Protein AF-0000000086877029 (afdb_homodimer)

Radius of gyration: 24.62 Å; Cα contacts (8 Å, |Δi|>4): 369; chains: 2; bounding box: 50×63×72 Å

Structure (mmCIF, N/CA/C/O backbone):
data_AF-0000000086877029-model_v1
#
loop_
_entity.id
_entity.type
_entity.pdbx_description
1 polymer 'TetR/AcrR family transcriptional regulator'
#
loop_
_atom_site.group_PDB
_atom_site.id
_atom_site.type_symbol
_atom_site.label_atom_id
_atom_site.label_alt_id
_atom_site.label_comp_id
_atom_site.label_asym_id
_atom_site.label_entity_id
_atom_site.label_seq_id
_atom_site.pdbx_PDB_ins_code
_atom_site.Cartn_x
_atom_site.Cartn_y
_atom_site.Cartn_z
_atom_site.occupancy
_atom_site.B_iso_or_equiv
_atom_site.auth_seq_id
_atom_site.auth_comp_id
_atom_site.auth_asym_id
_atom_site.auth_atom_id
_atom_site.pdbx_PDB_model_num
ATOM 1 N N . MET A 1 1 ? 5.254 26.812 37.031 1 46.38 1 MET A N 1
ATOM 2 C CA . MET A 1 1 ? 5.543 27.906 36.125 1 46.38 1 MET A CA 1
ATOM 3 C C . MET A 1 1 ? 6.742 27.578 35.25 1 46.38 1 MET A C 1
ATOM 5 O O . MET A 1 1 ? 6.766 27.938 34.062 1 46.38 1 MET A O 1
ATOM 9 N N . GLY A 1 2 ? 7.656 26.922 35.781 1 47.62 2 GLY A N 1
ATOM 10 C CA . GLY A 1 2 ? 8.898 26.594 35.094 1 47.62 2 GLY A CA 1
ATOM 11 C C . GLY A 1 2 ? 8.727 25.531 34.031 1 47.62 2 GLY A C 1
ATOM 12 O O . GLY A 1 2 ? 9.352 25.594 32.969 1 47.62 2 GLY A O 1
ATOM 13 N N . LEU A 1 3 ? 7.898 24.547 34.5 1 49.94 3 LEU A N 1
ATOM 14 C CA . LEU A 1 3 ? 7.707 23.438 33.562 1 49.94 3 LEU A CA 1
ATOM 15 C C . LEU A 1 3 ? 6.926 23.891 32.344 1 49.94 3 LEU A C 1
ATOM 17 O O . LEU A 1 3 ? 7.215 23.469 31.219 1 49.94 3 LEU A O 1
ATOM 21 N N . LYS A 1 4 ? 5.953 24.641 32.719 1 49.75 4 LYS A N 1
ATOM 22 C CA . LYS A 1 4 ? 5.09 25.141 31.656 1 49.75 4 LYS A CA 1
ATOM 23 C C . LYS A 1 4 ? 5.859 26.047 30.703 1 49.75 4 LYS A C 1
ATOM 25 O O . LYS A 1 4 ? 5.656 26 29.484 1 49.75 4 LYS A O 1
ATOM 30 N N . VAL A 1 5 ? 6.773 26.859 31.234 1 45.34 5 VAL A N 1
ATOM 31 C CA . VAL A 1 5 ? 7.574 27.781 30.422 1 45.34 5 VAL A CA 1
ATOM 32 C C . VAL A 1 5 ? 8.57 27 29.578 1 45.34 5 VAL A C 1
ATOM 34 O O . VAL A 1 5 ? 8.844 27.359 28.422 1 45.34 5 VAL A O 1
ATOM 37 N N . ARG A 1 6 ? 9.062 25.906 30.062 1 52.53 6 ARG A N 1
ATOM 38 C CA . ARG A 1 6 ? 10 25.062 29.344 1 52.53 6 ARG A CA 1
ATOM 39 C C . ARG A 1 6 ? 9.32 24.391 28.141 1 52.53 6 ARG A C 1
ATOM 41 O O . ARG A 1 6 ? 9.914 24.281 27.062 1 52.53 6 ARG A O 1
ATOM 48 N N . ASN A 1 7 ? 8.039 24.172 28.391 1 56.97 7 ASN A N 1
ATOM 49 C CA . ASN A 1 7 ? 7.258 23.531 27.344 1 56.97 7 ASN A CA 1
ATOM 50 C C . ASN A 1 7 ? 6.93 24.484 26.203 1 56.97 7 ASN A C 1
ATOM 52 O O . ASN A 1 7 ? 6.992 24.109 25.031 1 56.97 7 ASN A O 1
ATOM 56 N N . ILE A 1 8 ? 6.672 25.703 26.516 1 53.47 8 ILE A N 1
ATOM 57 C CA . ILE A 1 8 ? 6.363 26.719 25.516 1 53.47 8 ILE A CA 1
ATOM 58 C C . ILE A 1 8 ? 7.617 27.047 24.703 1 53.47 8 ILE A C 1
ATOM 60 O O . ILE A 1 8 ? 7.555 27.172 23.484 1 53.47 8 ILE A O 1
ATOM 64 N N . ARG A 1 9 ? 8.719 27.25 25.328 1 57.66 9 ARG A N 1
ATOM 65 C CA . ARG A 1 9 ? 9.977 27.578 24.656 1 57.66 9 ARG A CA 1
ATOM 66 C C . ARG A 1 9 ? 10.406 26.453 23.734 1 57.66 9 ARG A C 1
ATOM 68 O O . ARG A 1 9 ? 10.898 26.703 22.625 1 57.66 9 ARG A O 1
ATOM 75 N N . THR A 1 10 ? 10.164 25.25 24.188 1 69.88 10 THR A N 1
ATOM 76 C CA . THR A 1 10 ? 10.531 24.078 23.406 1 69.88 10 THR A CA 1
ATOM 77 C C . THR A 1 10 ? 9.648 23.984 22.156 1 69.88 10 THR A C 1
ATOM 79 O O . THR A 1 10 ? 10.141 23.688 21.062 1 69.88 10 THR A O 1
ATOM 82 N N . THR A 1 11 ? 8.469 24.422 22.359 1 74.44 11 THR A N 1
ATOM 83 C CA . THR A 1 11 ? 7.547 24.359 21.234 1 74.44 11 THR A CA 1
ATOM 84 C C . THR A 1 11 ? 7.875 25.438 20.203 1 74.44 11 THR A C 1
ATOM 86 O O . THR A 1 11 ? 7.863 25.172 19 1 74.44 11 THR A O 1
ATOM 89 N N . ARG A 1 12 ? 8.297 26.578 20.672 1 85.31 12 ARG A N 1
ATOM 90 C CA . ARG A 1 12 ? 8.625 27.688 19.781 1 85.31 12 ARG A CA 1
ATOM 91 C C . ARG A 1 12 ? 9.906 27.375 19 1 85.31 12 ARG A C 1
ATOM 93 O O . ARG A 1 12 ? 9.984 27.672 17.797 1 85.31 12 ARG A O 1
ATOM 100 N N . THR A 1 13 ? 10.836 26.797 19.656 1 90.19 13 THR A N 1
ATOM 101 C CA . THR A 1 13 ? 12.094 26.453 19 1 90.19 13 THR A CA 1
ATOM 102 C C . THR A 1 13 ? 11.867 25.391 17.922 1 90.19 13 THR A C 1
ATOM 104 O O . THR A 1 13 ? 12.367 25.516 16.812 1 90.19 13 THR A O 1
ATOM 107 N N . ARG A 1 14 ? 11.07 24.438 18.328 1 90.88 14 ARG A N 1
ATOM 108 C CA . ARG A 1 14 ? 10.773 23.375 17.375 1 90.88 14 ARG A CA 1
ATOM 109 C C . ARG A 1 14 ? 10.102 23.922 16.125 1 90.88 14 ARG A C 1
ATOM 111 O O . ARG A 1 14 ? 10.469 23.578 15.008 1 90.88 14 ARG A O 1
ATOM 118 N N . GLU A 1 15 ? 9.227 24.781 16.375 1 91.31 15 GLU A N 1
ATOM 119 C CA . GLU A 1 15 ? 8.5 25.391 15.258 1 91.31 15 GLU A CA 1
ATOM 120 C C . GLU A 1 15 ? 9.43 26.219 14.375 1 91.31 15 GLU A C 1
ATOM 122 O O . GLU A 1 15 ? 9.289 26.219 13.148 1 91.31 15 GLU A O 1
ATOM 127 N N . SER A 1 16 ? 10.297 26.891 15.023 1 93.38 16 SER A N 1
ATOM 128 C CA . SER A 1 16 ? 11.258 27.703 14.273 1 93.38 16 SER A CA 1
ATOM 129 C C . SER A 1 16 ? 12.148 26.812 13.406 1 93.38 16 SER A C 1
ATOM 131 O O . SER A 1 16 ? 12.453 27.172 12.266 1 93.38 16 SER A O 1
ATOM 133 N N . ILE A 1 17 ? 12.492 25.75 13.969 1 95.12 17 ILE A N 1
ATOM 134 C CA . ILE A 1 17 ? 13.336 24.828 13.227 1 95.12 17 ILE A CA 1
ATOM 135 C C . ILE A 1 17 ? 12.547 24.234 12.055 1 95.12 17 ILE A C 1
ATOM 137 O O . ILE A 1 17 ? 13.07 24.109 10.945 1 95.12 17 ILE A O 1
ATOM 141 N N . PHE A 1 18 ? 11.281 23.922 12.281 1 93.25 18 PHE A N 1
ATOM 142 C CA . PHE A 1 18 ? 10.398 23.438 11.227 1 93.25 18 PHE A CA 1
ATOM 143 C C . PHE A 1 18 ? 10.32 24.422 10.07 1 93.25 18 PHE A C 1
ATOM 145 O O . PHE A 1 18 ? 10.57 24.062 8.922 1 93.25 18 PHE A O 1
ATOM 152 N N . GLU A 1 19 ? 10.109 25.625 10.438 1 92.75 19 GLU A N 1
ATOM 153 C CA . GLU A 1 19 ? 9.961 26.672 9.43 1 92.75 19 GLU A CA 1
ATOM 154 C C . GLU A 1 19 ? 11.258 26.875 8.656 1 92.75 19 GLU A C 1
ATOM 156 O O . GLU A 1 19 ? 11.234 27.109 7.445 1 92.75 19 GLU A O 1
ATOM 161 N N . SER A 1 20 ? 12.281 26.781 9.344 1 95.88 20 SER A N 1
ATOM 162 C CA . SER A 1 20 ? 13.586 26.953 8.711 1 95.88 20 SER A CA 1
ATOM 163 C C . SER A 1 20 ? 13.836 25.859 7.668 1 95.88 20 SER A C 1
ATOM 165 O O . SER A 1 20 ? 14.344 26.141 6.578 1 95.88 20 SER A O 1
ATOM 167 N N . LEU A 1 21 ? 13.508 24.672 7.992 1 95.31 21 LEU A N 1
ATOM 168 C CA . LEU A 1 21 ? 13.703 23.578 7.031 1 95.31 21 LEU A CA 1
ATOM 169 C C . LEU A 1 21 ? 12.836 23.797 5.793 1 95.31 21 LEU A C 1
ATOM 171 O O . LEU A 1 21 ? 13.305 23.625 4.668 1 95.31 21 LEU A O 1
ATOM 175 N N . PHE A 1 22 ? 11.609 24.156 6.012 1 90.31 22 PHE A N 1
ATOM 176 C CA . PHE A 1 22 ? 10.711 24.391 4.887 1 90.31 22 PHE A CA 1
ATOM 177 C C . PHE A 1 22 ? 11.258 25.484 3.969 1 90.31 22 PHE A C 1
ATOM 179 O O . PHE A 1 22 ? 11.25 25.328 2.746 1 90.31 22 PHE A O 1
ATOM 186 N N . GLU A 1 23 ? 11.727 26.484 4.555 1 92.81 23 GLU A N 1
ATOM 187 C CA . GLU A 1 23 ? 12.289 27.578 3.785 1 92.81 23 GLU A CA 1
ATOM 188 C C . GLU A 1 23 ? 13.516 27.141 2.994 1 92.81 23 GLU A C 1
ATOM 190 O O . GLU A 1 23 ? 13.664 27.484 1.819 1 92.81 23 GLU A O 1
ATOM 195 N N . LEU A 1 24 ? 14.32 26.438 3.627 1 94.62 24 LEU A N 1
ATOM 196 C CA . LEU A 1 24 ? 15.547 25.969 2.979 1 94.62 24 LEU A CA 1
ATOM 197 C C . LEU A 1 24 ? 15.219 25.016 1.834 1 94.62 24 LEU A C 1
ATOM 199 O O . LEU A 1 24 ? 15.883 25.031 0.796 1 94.62 24 LEU A O 1
ATOM 203 N N . MET A 1 25 ? 14.195 24.203 2.039 1 91.81 25 MET A N 1
ATOM 204 C CA . MET A 1 25 ? 13.828 23.219 1.022 1 91.81 25 MET A CA 1
ATOM 205 C C . MET A 1 25 ? 13.234 23.906 -0.204 1 91.81 25 MET A C 1
ATOM 207 O O . MET A 1 25 ? 13.164 23.312 -1.28 1 91.81 25 MET A O 1
ATOM 211 N N . GLU A 1 26 ? 12.773 25.094 -0.029 1 88.69 26 GLU A N 1
ATOM 212 C CA . GLU A 1 26 ? 12.328 25.906 -1.165 1 88.69 26 GLU A CA 1
ATOM 213 C C . GLU A 1 26 ? 13.516 26.422 -1.969 1 88.69 26 GLU A C 1
ATOM 215 O O . GLU A 1 26 ? 13.375 26.75 -3.15 1 88.69 26 GLU A O 1
ATOM 220 N N . GLU A 1 27 ? 14.625 26.453 -1.354 1 91.12 27 GLU A N 1
ATOM 221 C CA . GLU A 1 27 ? 15.797 27.078 -1.954 1 91.12 27 GLU A CA 1
ATOM 222 C C . GLU A 1 27 ? 16.766 26.047 -2.506 1 91.12 27 GLU A C 1
ATOM 224 O O . GLU A 1 27 ? 17.516 26.328 -3.441 1 91.12 27 GLU A O 1
ATOM 229 N N . LYS A 1 28 ? 16.828 24.953 -1.861 1 91.31 28 LYS A N 1
ATOM 230 C CA . LYS A 1 28 ? 17.781 23.938 -2.291 1 91.31 28 LYS A CA 1
ATOM 231 C C . LYS A 1 28 ? 17.266 22.531 -1.966 1 91.31 28 LYS A C 1
ATOM 233 O O . LYS A 1 28 ? 16.312 22.375 -1.216 1 91.31 28 LYS A O 1
ATOM 238 N N . ASP A 1 29 ? 17.984 21.547 -2.576 1 93 29 ASP A N 1
ATOM 239 C CA . ASP A 1 29 ? 17.641 20.141 -2.352 1 93 29 ASP A CA 1
ATOM 240 C C . ASP A 1 29 ? 17.922 19.734 -0.909 1 93 29 ASP A C 1
ATOM 242 O O . ASP A 1 29 ? 18.922 20.156 -0.322 1 93 29 ASP A O 1
ATOM 246 N N . PHE A 1 30 ? 17.078 18.906 -0.442 1 93.69 30 PHE A N 1
ATOM 247 C CA . PHE A 1 30 ? 17.156 18.453 0.944 1 93.69 30 PHE A CA 1
ATOM 248 C C . PHE A 1 30 ? 18.547 17.922 1.261 1 93.69 30 PHE A C 1
ATOM 250 O O . PHE A 1 30 ? 19.094 18.203 2.324 1 93.69 30 PHE A O 1
ATOM 257 N N . ASP A 1 31 ? 19.078 17.125 0.335 1 93.38 31 ASP A N 1
ATOM 258 C CA . ASP A 1 31 ? 20.375 16.484 0.568 1 93.38 31 ASP A CA 1
ATOM 259 C C . ASP A 1 31 ? 21.484 17.516 0.72 1 93.38 31 ASP A C 1
ATOM 261 O O . ASP A 1 31 ? 22.531 17.234 1.313 1 93.38 31 ASP A O 1
ATOM 265 N N . LYS A 1 32 ? 21.297 18.672 0.324 1 95.5 32 LYS A N 1
ATOM 266 C CA . LYS A 1 32 ? 22.312 19.719 0.357 1 95.5 32 LYS A CA 1
ATOM 267 C C . LYS A 1 32 ? 22.156 20.594 1.597 1 95.5 32 LYS A C 1
ATOM 269 O O . LYS A 1 32 ? 23 21.453 1.872 1 95.5 32 LYS A O 1
ATOM 274 N N . ILE A 1 33 ? 21.109 20.438 2.26 1 96.5 33 ILE A N 1
ATOM 275 C CA . ILE A 1 33 ? 20.875 21.219 3.471 1 96.5 33 ILE A CA 1
ATOM 276 C C . ILE A 1 33 ? 21.719 20.672 4.617 1 96.5 33 ILE A C 1
ATOM 278 O O . ILE A 1 33 ? 21.703 19.453 4.871 1 96.5 33 ILE A O 1
ATOM 282 N N . THR A 1 34 ? 22.422 21.5 5.293 1 96.81 34 THR A N 1
ATOM 283 C CA . THR A 1 34 ? 23.234 21.094 6.426 1 96.81 34 THR A CA 1
ATOM 284 C C . THR A 1 34 ? 22.641 21.578 7.738 1 96.81 34 THR A C 1
ATOM 286 O O . THR A 1 34 ? 21.734 22.422 7.734 1 96.81 34 THR A O 1
ATOM 289 N N . ILE A 1 35 ? 23.203 21.031 8.789 1 97.38 35 ILE A N 1
ATOM 290 C CA . ILE A 1 35 ? 22.766 21.484 10.109 1 97.38 35 ILE A CA 1
ATOM 291 C C . ILE A 1 35 ? 23.125 22.953 10.297 1 97.38 35 ILE A C 1
ATOM 293 O O . ILE A 1 35 ? 22.391 23.703 10.93 1 97.38 35 ILE A O 1
ATOM 297 N N . GLN A 1 36 ? 24.219 23.297 9.734 1 97.19 36 GLN A N 1
ATOM 298 C CA . GLN A 1 36 ? 24.641 24.688 9.812 1 97.19 36 GLN A CA 1
ATOM 299 C C . GLN A 1 36 ? 23.625 25.594 9.125 1 97.19 36 GLN A C 1
ATOM 301 O O . GLN A 1 36 ? 23.266 26.641 9.672 1 97.19 36 GLN A O 1
ATOM 306 N N . ASN A 1 37 ? 23.172 25.234 7.992 1 97.81 37 ASN A N 1
ATOM 307 C CA . ASN A 1 37 ? 22.125 25.984 7.312 1 97.81 37 ASN A CA 1
ATOM 308 C C . ASN A 1 37 ? 20.891 26.172 8.203 1 97.81 37 ASN A C 1
ATOM 310 O O . ASN A 1 37 ? 20.359 27.281 8.312 1 97.81 37 ASN A O 1
ATOM 314 N N . LEU A 1 38 ? 20.5 25.109 8.812 1 97.56 38 LEU A N 1
ATOM 315 C CA . LEU A 1 38 ? 19.281 25.078 9.633 1 97.56 38 LEU A CA 1
ATOM 316 C C . LEU A 1 38 ? 19.438 25.984 10.852 1 97.56 38 LEU A C 1
ATOM 318 O O . LEU A 1 38 ? 18.547 26.797 11.148 1 97.56 38 LEU A O 1
ATOM 322 N N . THR A 1 39 ? 20.547 25.812 11.531 1 97.06 39 THR A N 1
ATOM 323 C CA . THR A 1 39 ? 20.766 26.578 12.758 1 97.06 39 THR A CA 1
ATOM 324 C C . THR A 1 39 ? 20.922 28.062 12.453 1 97.06 39 THR A C 1
ATOM 326 O O . THR A 1 39 ? 20.453 28.906 13.219 1 97.06 39 THR A O 1
ATOM 329 N N . GLU A 1 40 ? 21.578 28.406 11.367 1 97.5 40 GLU A N 1
ATOM 330 C CA . GLU A 1 40 ? 21.719 29.797 10.961 1 97.5 40 GLU A CA 1
ATOM 331 C C . GLU A 1 40 ? 20.359 30.406 10.625 1 97.5 40 GLU A C 1
ATOM 333 O O . GLU A 1 40 ? 20.047 31.516 11.062 1 97.5 40 GLU A O 1
ATOM 338 N N . ARG A 1 41 ? 19.562 29.672 9.953 1 97.06 41 ARG A N 1
ATOM 339 C CA . ARG A 1 41 ? 18.25 30.172 9.555 1 97.06 41 ARG A CA 1
ATOM 340 C C . ARG A 1 41 ? 17.344 30.328 10.758 1 97.06 41 ARG A C 1
ATOM 342 O O . ARG A 1 41 ? 16.594 31.297 10.852 1 97.06 41 ARG A O 1
ATOM 349 N N . ALA A 1 42 ? 17.438 29.406 11.641 1 96.69 42 ALA A N 1
ATOM 350 C CA . ALA A 1 42 ? 16.578 29.391 12.82 1 96.69 42 ALA A CA 1
ATOM 351 C C . ALA A 1 42 ? 17.156 30.297 13.914 1 96.69 42 ALA A C 1
ATOM 353 O O . ALA A 1 42 ? 16.5 30.531 14.93 1 96.69 42 ALA A O 1
ATOM 354 N N . GLN A 1 43 ? 18.359 30.688 13.695 1 96.25 43 GLN A N 1
ATOM 355 C CA . GLN A 1 43 ? 19.031 31.562 14.656 1 96.25 43 GLN A CA 1
ATOM 356 C C . GLN A 1 43 ? 19.172 30.859 16.016 1 96.25 43 GLN A C 1
ATOM 358 O O . GLN A 1 43 ? 18.812 31.422 17.047 1 96.25 43 GLN A O 1
ATOM 363 N N . ILE A 1 44 ? 19.641 29.703 15.906 1 96.56 44 ILE A N 1
ATOM 364 C CA . ILE A 1 44 ? 19.953 28.922 17.094 1 96.56 44 ILE A CA 1
ATOM 365 C C . ILE A 1 44 ? 21.328 28.281 16.938 1 96.56 44 ILE A C 1
ATOM 367 O O . ILE A 1 44 ? 21.906 28.297 15.852 1 96.56 44 ILE A O 1
ATOM 371 N N . ASN A 1 45 ? 21.891 27.844 18.031 1 95 45 ASN A N 1
ATOM 372 C CA . ASN A 1 45 ? 23.156 27.125 17.922 1 95 45 ASN A CA 1
ATOM 373 C C . ASN A 1 45 ? 22.953 25.641 17.719 1 95 45 ASN A C 1
ATOM 375 O O . ASN A 1 45 ? 21.828 25.141 17.797 1 95 45 ASN A O 1
ATOM 379 N N . ARG A 1 46 ? 24.031 24.938 17.406 1 96.06 46 ARG A N 1
ATOM 380 C CA . ARG A 1 46 ? 23.969 23.516 17.094 1 96.06 46 ARG A CA 1
ATOM 381 C C . ARG A 1 46 ? 23.516 22.719 18.297 1 96.06 46 ARG A C 1
ATOM 383 O O . ARG A 1 46 ? 22.781 21.719 18.141 1 96.06 46 ARG A O 1
ATOM 390 N N . ALA A 1 47 ? 23.891 23.125 19.438 1 96.06 47 ALA A N 1
ATOM 391 C CA . ALA A 1 47 ? 23.516 22.422 20.656 1 96.06 47 ALA A CA 1
ATOM 392 C C . ALA A 1 47 ? 22 22.422 20.844 1 96.06 47 ALA A C 1
ATOM 394 O O . ALA A 1 47 ? 21.422 21.422 21.25 1 96.06 47 ALA A O 1
ATOM 395 N N . THR A 1 48 ? 21.453 23.531 20.562 1 95.69 48 THR A N 1
ATOM 396 C CA . THR A 1 48 ? 20 23.656 20.656 1 95.69 48 THR A CA 1
ATOM 397 C C . THR A 1 48 ? 19.312 22.75 19.656 1 95.69 48 THR A C 1
ATOM 399 O O . THR A 1 48 ? 18.312 22.109 19.969 1 95.69 48 THR A O 1
ATOM 402 N N . PHE A 1 49 ? 19.828 22.688 18.406 1 97.19 49 PHE A N 1
ATOM 403 C CA . PHE A 1 49 ? 19.266 21.781 17.406 1 97.19 49 PHE A CA 1
ATOM 404 C C . PHE A 1 49 ? 19.266 20.344 17.906 1 97.19 49 PHE A C 1
ATOM 406 O O . PHE A 1 49 ? 18.25 19.656 17.859 1 97.19 49 PHE A O 1
ATOM 413 N N . TYR A 1 50 ? 20.359 19.938 18.5 1 96.31 50 TYR A N 1
ATOM 414 C CA . TYR A 1 50 ? 20.562 18.547 18.875 1 96.31 50 TYR A CA 1
ATOM 415 C C . TYR A 1 50 ? 19.812 18.219 20.156 1 96.31 50 TYR A C 1
ATOM 417 O O . TYR A 1 50 ? 19.641 17.047 20.484 1 96.31 50 TYR A O 1
ATOM 425 N N . ALA A 1 51 ? 19.391 19.234 20.859 1 96 51 ALA A N 1
ATOM 426 C CA . ALA A 1 51 ? 18.5 19.016 22 1 96 51 ALA A CA 1
ATOM 427 C C . ALA A 1 51 ? 17.109 18.562 21.547 1 96 51 ALA A C 1
ATOM 429 O O . ALA A 1 51 ? 16.375 17.938 22.297 1 96 51 ALA A O 1
ATOM 430 N N . HIS A 1 52 ? 16.828 18.828 20.281 1 95.5 52 HIS A N 1
ATOM 431 C CA . HIS A 1 52 ? 15.477 18.578 19.766 1 95.5 52 HIS A CA 1
ATOM 432 C C . HIS A 1 52 ? 15.484 17.453 18.75 1 95.5 52 HIS A C 1
ATOM 434 O O . HIS A 1 52 ? 14.539 16.656 18.672 1 95.5 52 HIS A O 1
ATOM 440 N N . PHE A 1 53 ? 16.531 17.438 17.906 1 96.81 53 PHE A N 1
ATOM 441 C CA . PHE A 1 53 ? 16.562 16.469 16.812 1 96.81 53 PHE A CA 1
ATOM 442 C C . PHE A 1 53 ? 17.953 15.836 16.703 1 96.81 53 PHE A C 1
ATOM 444 O O . PHE A 1 53 ? 18.969 16.516 16.906 1 96.81 53 PHE A O 1
ATOM 451 N N . GLN A 1 54 ? 17.922 14.578 16.219 1 97 54 GLN A N 1
ATOM 452 C CA . GLN A 1 54 ? 19.188 13.867 16.047 1 97 54 GLN A CA 1
ATOM 453 C C . GLN A 1 54 ? 19.844 14.242 14.719 1 97 54 GLN A C 1
ATOM 455 O O . GLN A 1 54 ? 21.062 14.258 14.617 1 97 54 GLN A O 1
ATOM 460 N N . ASP A 1 55 ? 19.078 14.477 13.727 1 96.5 55 ASP A N 1
ATOM 461 C CA . ASP A 1 55 ? 19.547 14.828 12.391 1 96.5 55 ASP A CA 1
ATOM 462 C C . ASP A 1 55 ? 18.422 15.422 11.547 1 96.5 55 ASP A C 1
ATOM 464 O O . ASP A 1 55 ? 17.297 15.594 12.023 1 96.5 55 ASP A O 1
ATOM 468 N N . LYS A 1 56 ? 18.797 15.82 10.406 1 95.75 56 LYS A N 1
ATOM 469 C CA . LYS A 1 56 ? 17.812 16.484 9.555 1 95.75 56 LYS A CA 1
ATOM 470 C C . LYS A 1 56 ? 16.75 15.5 9.07 1 95.75 56 LYS A C 1
ATOM 472 O O . LYS A 1 56 ? 15.641 15.898 8.711 1 95.75 56 LYS A O 1
ATOM 477 N N . TYR A 1 57 ? 17.016 14.234 9.055 1 95.5 57 TYR A N 1
ATOM 478 C CA . TYR A 1 57 ? 16.047 13.234 8.633 1 95.5 57 TYR A CA 1
ATOM 479 C C . TYR A 1 57 ? 14.945 13.062 9.672 1 95.5 57 TYR A C 1
ATOM 481 O O . TYR A 1 57 ? 13.766 12.938 9.328 1 95.5 57 TYR A O 1
ATOM 489 N N . GLU A 1 58 ? 15.391 13 10.859 1 96.56 58 GLU A N 1
ATOM 490 C CA . GLU A 1 58 ? 14.398 12.977 11.93 1 96.56 58 GLU A CA 1
ATOM 491 C C . GLU A 1 58 ? 13.523 14.227 11.891 1 96.56 58 GLU A C 1
ATOM 493 O O . GLU A 1 58 ? 12.312 14.148 12.109 1 96.56 58 GLU A O 1
ATOM 498 N N . LEU A 1 59 ? 14.188 15.352 11.688 1 96.62 59 LEU A N 1
ATOM 499 C CA . LEU A 1 59 ? 13.469 16.609 11.578 1 96.62 59 LEU A CA 1
ATOM 500 C C . LEU A 1 59 ? 12.406 16.531 10.484 1 96.62 59 LEU A C 1
ATOM 502 O O . LEU A 1 59 ? 11.242 16.859 10.727 1 96.62 59 LEU A O 1
ATOM 506 N N . LEU A 1 60 ? 12.781 16.094 9.305 1 94.94 60 LEU A N 1
ATOM 507 C CA . LEU A 1 60 ? 11.859 15.977 8.188 1 94.94 60 LEU A CA 1
ATOM 508 C C . LEU A 1 60 ? 10.711 15.031 8.531 1 94.94 60 LEU A C 1
ATOM 510 O O . LEU A 1 60 ? 9.547 15.336 8.258 1 94.94 60 LEU A O 1
ATOM 514 N N . ASP A 1 61 ? 11.078 13.969 9.094 1 95.62 61 ASP A N 1
ATOM 515 C CA . ASP A 1 61 ? 10.094 12.969 9.5 1 95.62 61 ASP A CA 1
ATOM 516 C C . ASP A 1 61 ? 9.031 13.586 10.414 1 95.62 61 ASP A C 1
ATOM 518 O O . ASP A 1 61 ? 7.832 13.367 10.211 1 95.62 61 ASP A O 1
ATOM 522 N N . GLU A 1 62 ? 9.43 14.305 11.336 1 95.12 62 GLU A N 1
ATOM 523 C CA . GLU A 1 62 ? 8.523 14.898 12.312 1 95.12 62 GLU A CA 1
ATOM 524 C C . GLU A 1 62 ? 7.637 15.961 11.68 1 95.12 62 GLU A C 1
ATOM 526 O O . GLU A 1 62 ? 6.457 16.078 12.023 1 95.12 62 GLU A O 1
ATOM 531 N N . ILE A 1 63 ? 8.188 16.719 10.828 1 94 63 ILE A N 1
ATOM 532 C CA . ILE A 1 63 ? 7.434 17.766 10.148 1 94 63 ILE A CA 1
ATOM 533 C C . ILE A 1 63 ? 6.309 17.141 9.328 1 94 63 ILE A C 1
ATOM 535 O O . ILE A 1 63 ? 5.172 17.625 9.359 1 94 63 ILE A O 1
ATOM 539 N N . ILE A 1 64 ? 6.68 16.156 8.617 1 94.19 64 ILE A N 1
ATOM 540 C CA . ILE A 1 64 ? 5.73 15.5 7.723 1 94.19 64 ILE A CA 1
ATOM 541 C C . ILE A 1 64 ? 4.617 14.852 8.539 1 94.19 64 ILE A C 1
ATOM 543 O O . ILE A 1 64 ? 3.438 14.992 8.219 1 94.19 64 ILE A O 1
ATOM 547 N N . LYS A 1 65 ? 5.016 14.203 9.586 1 95.81 65 LYS A N 1
ATOM 548 C CA . LYS A 1 65 ? 4.047 13.57 10.477 1 95.81 65 LYS A CA 1
ATOM 549 C C . LYS A 1 65 ? 3.105 14.609 11.086 1 95.81 65 LYS A C 1
ATOM 551 O O . LYS A 1 65 ? 1.885 14.438 11.062 1 95.81 65 LYS A O 1
ATOM 556 N N . LYS A 1 66 ? 3.645 15.633 11.617 1 94.25 66 LYS A N 1
ATOM 557 C CA . LYS A 1 66 ? 2.867 16.672 12.289 1 94.25 66 LYS A CA 1
ATOM 558 C C . LYS A 1 66 ? 1.892 17.344 11.328 1 94.25 66 LYS A C 1
ATOM 560 O O . LYS A 1 66 ? 0.763 17.672 11.703 1 94.25 66 LYS A O 1
ATOM 565 N N . SER A 1 67 ? 2.334 17.547 10.133 1 94.88 67 SER A N 1
ATOM 566 C CA . SER A 1 67 ? 1.495 18.188 9.117 1 94.88 67 SER A CA 1
ATOM 567 C C . SER A 1 67 ? 0.235 17.375 8.852 1 94.88 67 SER A C 1
ATOM 569 O O . SER A 1 67 ? -0.862 17.922 8.758 1 94.88 67 SER A O 1
ATOM 571 N N . ALA A 1 68 ? 0.349 16.094 8.758 1 97.81 68 ALA A N 1
ATOM 572 C CA . ALA A 1 68 ? -0.796 15.219 8.516 1 97.81 68 ALA A CA 1
ATOM 573 C C . ALA A 1 68 ? -1.8 15.305 9.664 1 97.81 68 ALA A C 1
ATOM 575 O O . ALA A 1 68 ? -2.998 15.484 9.438 1 97.81 68 ALA A O 1
ATOM 576 N N . GLU A 1 69 ? -1.282 15.188 10.844 1 97.12 69 GLU A N 1
ATOM 577 C CA . GLU A 1 69 ? -2.133 15.203 12.031 1 97.12 69 GLU A CA 1
ATOM 578 C C . GLU A 1 69 ? -2.863 16.531 12.164 1 97.12 69 GLU A C 1
ATOM 580 O O . GLU A 1 69 ? -4.051 16.562 12.492 1 97.12 69 GLU A O 1
ATOM 585 N N . GLU A 1 70 ? -2.182 17.578 11.938 1 96.38 70 GLU A N 1
ATOM 586 C CA . GLU A 1 70 ? -2.762 18.922 12.055 1 96.38 70 GLU A CA 1
ATOM 587 C C . GLU A 1 70 ? -3.871 19.125 11.023 1 96.38 70 GLU A C 1
ATOM 589 O O . GLU A 1 70 ? -4.93 19.672 11.352 1 96.38 70 GLU A O 1
ATOM 594 N N . LEU A 1 71 ? -3.639 18.734 9.805 1 97.94 71 LEU A N 1
ATOM 595 C CA . LEU A 1 71 ? -4.629 18.938 8.758 1 97.94 71 LEU A CA 1
ATOM 596 C C . LEU A 1 71 ? -5.863 18.078 8.992 1 97.94 71 LEU A C 1
ATOM 598 O O . LEU A 1 71 ? -6.988 18.516 8.727 1 97.94 71 LEU A O 1
ATOM 602 N N . ILE A 1 72 ? -5.664 16.859 9.492 1 98.38 72 ILE A N 1
ATOM 603 C CA . ILE A 1 72 ? -6.809 16.031 9.836 1 98.38 72 ILE A CA 1
ATOM 604 C C . ILE A 1 72 ? -7.629 16.688 10.938 1 98.38 72 ILE A C 1
ATOM 606 O O . ILE A 1 72 ? -8.852 16.781 10.836 1 98.38 72 ILE A O 1
ATOM 610 N N . GLN A 1 73 ? -6.926 17.188 11.922 1 97.5 73 GLN A N 1
ATOM 611 C CA . GLN A 1 73 ? -7.609 17.891 13.008 1 97.5 73 GLN A CA 1
ATOM 612 C C . GLN A 1 73 ? -8.359 19.109 12.5 1 97.5 73 GLN A C 1
ATOM 614 O O . GLN A 1 73 ? -9.5 19.359 12.898 1 97.5 73 GLN A O 1
ATOM 619 N N . GLN A 1 74 ? -7.766 19.859 11.664 1 97.88 74 GLN A N 1
ATOM 620 C CA . GLN A 1 74 ? -8.367 21.078 11.133 1 97.88 74 GLN A CA 1
ATOM 621 C C . GLN A 1 74 ? -9.625 20.766 10.336 1 97.88 74 GLN A C 1
ATOM 623 O O . GLN A 1 74 ? -10.656 21.422 10.508 1 97.88 74 GLN A O 1
ATOM 628 N N . HIS A 1 75 ? -9.617 19.797 9.477 1 98.25 75 HIS A N 1
ATOM 629 C CA . HIS A 1 75 ? -10.734 19.469 8.594 1 98.25 75 HIS A CA 1
ATOM 630 C C . HIS A 1 75 ? -11.875 18.812 9.367 1 98.25 75 HIS A C 1
ATOM 632 O O . HIS A 1 75 ? -13.047 19.031 9.055 1 98.25 75 HIS A O 1
ATOM 638 N N . THR A 1 76 ? -11.539 18.047 10.383 1 97.38 76 THR A N 1
ATOM 639 C CA . THR A 1 76 ? -12.562 17.281 11.086 1 97.38 76 THR A CA 1
ATOM 640 C C . THR A 1 76 ? -12.984 18 12.367 1 97.38 76 THR A C 1
ATOM 642 O O . THR A 1 76 ? -13.883 17.547 13.078 1 97.38 76 THR A O 1
ATOM 645 N N . ASN A 1 77 ? -12.289 19.109 12.75 1 95.75 77 ASN A N 1
ATOM 646 C CA . ASN A 1 77 ? -12.5 19.859 13.977 1 95.75 77 ASN A CA 1
ATOM 647 C C . ASN A 1 77 ? -12.281 18.984 15.211 1 95.75 77 ASN A C 1
ATOM 649 O O . ASN A 1 77 ? -12.961 19.141 16.219 1 95.75 77 ASN A O 1
ATOM 653 N N . GLY A 1 78 ? -11.523 17.969 14.984 1 92.06 78 GLY A N 1
ATOM 654 C CA . GLY A 1 78 ? -11.188 17.078 16.094 1 92.06 78 GLY A CA 1
ATOM 655 C C . GLY A 1 78 ? -12.312 16.109 16.422 1 92.06 78 GLY A C 1
ATOM 656 O O . GLY A 1 78 ? -12.203 15.344 17.391 1 92.06 78 GLY A O 1
ATOM 657 N N . VAL A 1 79 ? -13.43 16.141 15.648 1 94.69 79 VAL A N 1
ATOM 658 C CA . VAL A 1 79 ? -14.555 15.242 15.875 1 94.69 79 VAL A CA 1
ATOM 659 C C . VAL A 1 79 ? -14.258 13.867 15.281 1 94.69 79 VAL A C 1
ATOM 661 O O . VAL A 1 79 ? -13.906 13.758 14.102 1 94.69 79 VAL A O 1
ATOM 664 N N . CYS A 1 80 ? -14.406 12.82 16.109 1 95.12 80 CYS A N 1
ATOM 665 C CA . CYS A 1 80 ? -14.109 11.461 15.68 1 95.12 80 CYS A CA 1
ATOM 666 C C . CYS A 1 80 ? -15.383 10.641 15.547 1 95.12 80 CYS A C 1
ATOM 668 O O . CYS A 1 80 ? -15.719 9.867 16.453 1 95.12 80 CYS A O 1
ATOM 670 N N . THR A 1 81 ? -16.094 10.867 14.5 1 95.94 81 THR A N 1
ATOM 671 C CA . THR A 1 81 ? -17.297 10.102 14.18 1 95.94 81 THR A CA 1
ATOM 672 C C . THR A 1 81 ? -17.203 9.5 12.781 1 95.94 81 THR A C 1
ATOM 674 O O . THR A 1 81 ? -16.625 10.109 11.875 1 95.94 81 THR A O 1
ATOM 677 N N . PHE A 1 82 ? -17.734 8.359 12.688 1 96.69 82 PHE A N 1
ATOM 678 C CA . PHE A 1 82 ? -17.734 7.672 11.398 1 96.69 82 PHE A CA 1
ATOM 679 C C . PHE A 1 82 ? -19 7.992 10.609 1 96.69 82 PHE A C 1
ATOM 681 O O . PHE A 1 82 ? -19.922 7.18 10.555 1 96.69 82 PHE A O 1
ATOM 688 N N . THR A 1 83 ? -19.047 9.133 10.086 1 96.69 83 THR A N 1
ATOM 689 C CA . THR A 1 83 ? -20.156 9.617 9.266 1 96.69 83 THR A CA 1
ATOM 690 C C . THR A 1 83 ? -19.672 10.031 7.883 1 96.69 83 THR A C 1
ATOM 692 O O . THR A 1 83 ? -18.484 10.273 7.688 1 96.69 83 THR A O 1
ATOM 695 N N . LYS A 1 84 ? -20.594 10.07 6.98 1 97.25 84 LYS A N 1
ATOM 696 C CA . LYS A 1 84 ? -20.266 10.461 5.613 1 97.25 84 LYS A CA 1
ATOM 697 C C . LYS A 1 84 ? -19.547 11.812 5.586 1 97.25 84 LYS A C 1
ATOM 699 O O . LYS A 1 84 ? -18.484 11.953 4.969 1 97.25 84 LYS A O 1
ATOM 704 N N . ASP A 1 85 ? -20.094 12.797 6.246 1 96.69 85 ASP A N 1
ATOM 705 C CA . ASP A 1 85 ? -19.547 14.148 6.238 1 96.69 85 ASP A CA 1
ATOM 706 C C . ASP A 1 85 ? -18.141 14.164 6.82 1 96.69 85 ASP A C 1
ATOM 708 O O . ASP A 1 85 ? -17.234 14.773 6.242 1 96.69 85 ASP A O 1
ATOM 712 N N . ASN A 1 86 ? -17.938 13.531 7.887 1 97.5 86 ASN A N 1
ATOM 713 C CA . ASN A 1 86 ? -16.641 13.516 8.539 1 97.5 86 ASN A CA 1
ATOM 714 C C . ASN A 1 86 ? -15.602 12.781 7.688 1 97.5 86 ASN A C 1
ATOM 716 O O . ASN A 1 86 ? -14.438 13.195 7.625 1 97.5 86 ASN A O 1
ATOM 720 N N . MET A 1 87 ? -15.984 11.719 7.066 1 98.12 87 MET A N 1
ATOM 721 C CA . MET A 1 87 ? -15.062 10.969 6.211 1 98.12 87 MET A CA 1
ATOM 722 C C . MET A 1 87 ? -14.711 11.766 4.961 1 98.12 87 MET A C 1
ATOM 724 O O . MET A 1 87 ? -13.586 11.688 4.469 1 98.12 87 MET A O 1
ATOM 728 N N . MET A 1 88 ? -15.664 12.508 4.445 1 97.94 88 MET A N 1
ATOM 729 C CA . MET A 1 88 ? -15.352 13.43 3.354 1 97.94 88 MET A CA 1
ATOM 730 C C . MET A 1 88 ? -14.258 14.406 3.76 1 97.94 88 MET A C 1
ATOM 732 O O . MET A 1 88 ? -13.305 14.633 3.008 1 97.94 88 MET A O 1
ATOM 736 N N . GLN A 1 89 ? -14.398 14.961 4.934 1 98.25 89 GLN A N 1
ATOM 737 C CA . GLN A 1 89 ? -13.406 15.906 5.434 1 98.25 89 GLN A CA 1
ATOM 738 C C . GLN A 1 89 ? -12.047 15.242 5.605 1 98.25 89 GLN A C 1
ATOM 740 O O . GLN A 1 89 ? -11.008 15.867 5.379 1 98.25 89 GLN A O 1
ATOM 745 N N . LEU A 1 90 ? -12.094 14.008 6.023 1 98.5 90 LEU A N 1
ATOM 746 C CA . LEU A 1 90 ? -10.859 13.25 6.164 1 98.5 90 LEU A CA 1
ATOM 747 C C . LEU A 1 90 ? -10.141 13.125 4.82 1 98.5 90 LEU A C 1
ATOM 749 O O . LEU A 1 90 ? -8.93 13.32 4.742 1 98.5 90 LEU A O 1
ATOM 753 N N . VAL A 1 91 ? -10.859 12.812 3.752 1 98.69 91 VAL A N 1
ATOM 754 C CA . VAL A 1 91 ? -10.297 12.695 2.41 1 98.69 91 VAL A CA 1
ATOM 755 C C . VAL A 1 91 ? -9.75 14.055 1.963 1 98.69 91 VAL A C 1
ATOM 757 O O . VAL A 1 91 ? -8.648 14.133 1.414 1 98.69 91 VAL A O 1
ATOM 760 N N . PHE A 1 92 ? -10.5 15.102 2.26 1 98.75 92 PHE A N 1
ATOM 761 C CA . PHE A 1 92 ? -10.047 16.438 1.885 1 98.75 92 PHE A CA 1
ATOM 762 C C . PHE A 1 92 ? -8.773 16.812 2.635 1 98.75 92 PHE A C 1
ATOM 764 O O . PHE A 1 92 ? -7.895 17.469 2.088 1 98.75 92 PHE A O 1
ATOM 771 N N . ALA A 1 93 ? -8.703 16.453 3.883 1 98.69 93 ALA A N 1
ATOM 772 C CA . ALA A 1 93 ? -7.48 16.656 4.648 1 98.69 93 ALA A CA 1
ATOM 773 C C . ALA A 1 93 ? -6.289 15.984 3.98 1 98.69 93 ALA A C 1
ATOM 775 O O . ALA A 1 93 ? -5.199 16.562 3.908 1 98.69 93 ALA A O 1
ATOM 776 N N . ALA A 1 94 ? -6.488 14.773 3.537 1 98.69 94 ALA A N 1
ATOM 777 C CA . ALA A 1 94 ? -5.426 14.023 2.873 1 98.69 94 ALA A CA 1
ATOM 778 C C . ALA A 1 94 ? -4.984 14.719 1.588 1 98.69 94 ALA A C 1
ATOM 780 O O . ALA A 1 94 ? -3.791 14.781 1.289 1 98.69 94 ALA A O 1
ATOM 781 N N . PHE A 1 95 ? -5.918 15.234 0.85 1 98.5 95 PHE A N 1
ATOM 782 C CA . PHE A 1 95 ? -5.586 15.992 -0.354 1 98.5 95 PHE A CA 1
ATOM 783 C C . PHE A 1 95 ? -4.742 17.219 -0.014 1 98.5 95 PHE A C 1
ATOM 785 O O . PHE A 1 95 ? -3.709 17.453 -0.641 1 98.5 95 PHE A O 1
ATOM 792 N N . GLU A 1 96 ? -5.191 17.922 0.917 1 98.06 96 GLU A N 1
ATOM 793 C CA . GLU A 1 96 ? -4.477 19.141 1.283 1 98.06 96 GLU A CA 1
ATOM 794 C C . GLU A 1 96 ? -3.074 18.812 1.797 1 98.06 96 GLU A C 1
ATOM 796 O O . GLU A 1 96 ? -2.121 19.547 1.494 1 98.06 96 GLU A O 1
ATOM 801 N N . TYR A 1 97 ? -3.004 17.781 2.574 1 97.31 97 TYR A N 1
ATOM 802 C CA . TYR A 1 97 ? -1.709 17.328 3.074 1 97.31 97 TYR A CA 1
ATOM 803 C C . TYR A 1 97 ? -0.739 17.094 1.925 1 97.31 97 TYR A C 1
ATOM 805 O O . TYR A 1 97 ? 0.375 17.625 1.919 1 97.31 97 TYR A O 1
ATOM 813 N N . HIS A 1 98 ? -1.157 16.312 0.968 1 95.62 98 HIS A N 1
ATOM 814 C CA . HIS A 1 98 ? -0.319 15.992 -0.183 1 95.62 98 HIS A CA 1
ATOM 815 C C . HIS A 1 98 ? 0.044 17.25 -0.963 1 95.62 98 HIS A C 1
ATOM 817 O O . HIS A 1 98 ? 1.193 17.422 -1.377 1 95.62 98 HIS A O 1
ATOM 823 N N . GLN A 1 99 ? -0.886 18.094 -1.103 1 93.38 99 GLN A N 1
ATOM 824 C CA . GLN A 1 99 ? -0.671 19.328 -1.855 1 93.38 99 GLN A CA 1
ATOM 825 C C . GLN A 1 99 ? 0.314 20.25 -1.138 1 93.38 99 GLN A C 1
ATOM 827 O O . GLN A 1 99 ? 1.192 20.844 -1.769 1 93.38 99 GLN A O 1
ATOM 832 N N . GLN A 1 100 ? 0.153 20.375 0.125 1 92.31 100 GLN A N 1
ATOM 833 C CA . GLN A 1 100 ? 1.039 21.234 0.901 1 92.31 100 GLN A CA 1
ATOM 834 C C . GLN A 1 100 ? 2.479 20.734 0.853 1 92.31 100 GLN A C 1
ATOM 836 O O . GLN A 1 100 ? 3.412 21.516 0.688 1 92.31 100 GLN A O 1
ATOM 841 N N . VAL A 1 101 ? 2.623 19.484 1.019 1 90.75 101 VAL A N 1
ATOM 842 C CA . VAL A 1 101 ? 3.969 18.922 0.996 1 90.75 101 VAL A CA 1
ATOM 843 C C . VAL A 1 101 ? 4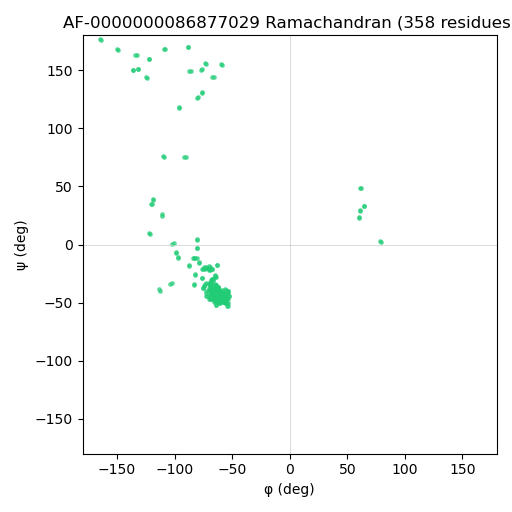.57 19.062 -0.401 1 90.75 101 VAL A C 1
ATOM 845 O O . VAL A 1 101 ? 5.742 19.422 -0.545 1 90.75 101 VAL A O 1
ATOM 848 N N . LYS A 1 102 ? 3.764 18.797 -1.401 1 90.06 102 LYS A N 1
ATOM 849 C CA . LYS A 1 102 ? 4.234 18.969 -2.771 1 90.06 102 LYS A CA 1
ATOM 850 C C . LYS A 1 102 ? 4.711 20.391 -3.012 1 90.06 102 LYS A C 1
ATOM 852 O O . LYS A 1 102 ? 5.754 20.609 -3.633 1 90.06 102 LYS A O 1
ATOM 857 N N . LYS A 1 103 ? 3.99 21.359 -2.523 1 89.06 103 LYS A N 1
ATOM 858 C CA . LYS A 1 103 ? 4.332 22.766 -2.689 1 89.06 103 LYS A CA 1
ATOM 859 C C . LYS A 1 103 ? 5.598 23.125 -1.915 1 89.06 103 LYS A C 1
ATOM 861 O O . LYS A 1 103 ? 6.504 23.766 -2.455 1 89.06 103 LYS A O 1
ATOM 866 N N . LYS A 1 104 ? 5.656 22.688 -0.674 1 86.62 104 LYS A N 1
ATOM 867 C CA . LYS A 1 104 ? 6.742 23.062 0.225 1 86.62 104 LYS A CA 1
ATOM 868 C C . LYS A 1 104 ? 8.023 22.297 -0.101 1 86.62 104 LYS A C 1
ATOM 870 O O . LYS A 1 104 ? 9.125 22.766 0.189 1 86.62 104 LYS A O 1
ATOM 875 N N . CYS A 1 105 ? 7.852 21.109 -0.642 1 87.75 105 CYS A N 1
ATOM 876 C CA . CYS A 1 105 ? 9.008 20.25 -0.925 1 87.75 105 CYS A CA 1
ATOM 877 C C . CYS A 1 105 ? 9.102 19.953 -2.414 1 87.75 105 CYS A C 1
ATOM 879 O O . CYS A 1 105 ? 9.422 18.828 -2.799 1 87.75 105 CYS A O 1
ATOM 881 N N . ARG A 1 106 ? 8.844 20.859 -3.213 1 85.62 106 ARG A N 1
ATOM 882 C CA . ARG A 1 106 ? 8.727 20.672 -4.656 1 85.62 106 ARG A CA 1
ATOM 883 C C . ARG A 1 106 ? 9.984 20.016 -5.219 1 85.62 106 ARG A C 1
ATOM 885 O O . ARG A 1 106 ? 9.891 19.078 -6.02 1 85.62 106 ARG A O 1
ATOM 892 N N . ARG A 1 107 ? 11.156 20.422 -4.766 1 86.62 107 ARG A N 1
ATOM 893 C CA . ARG A 1 107 ? 12.438 19.938 -5.293 1 86.62 107 ARG A CA 1
ATOM 894 C C . ARG A 1 107 ? 12.703 18.516 -4.848 1 86.62 107 ARG A C 1
ATOM 896 O O . ARG A 1 107 ? 13.469 17.781 -5.488 1 86.62 107 ARG A O 1
ATOM 903 N N . ASN A 1 108 ? 11.984 18.172 -3.785 1 86.56 108 ASN A N 1
ATOM 904 C CA . ASN A 1 108 ? 12.266 16.891 -3.166 1 86.56 108 ASN A CA 1
ATOM 905 C C . ASN A 1 108 ? 11.031 15.984 -3.146 1 86.56 108 ASN A C 1
ATOM 907 O O . ASN A 1 108 ? 11.078 14.875 -2.623 1 86.56 108 ASN A O 1
ATOM 911 N N . TYR A 1 109 ? 10.062 16.391 -3.805 1 87.56 109 TYR A N 1
ATOM 912 C CA . TYR A 1 109 ? 8.758 15.758 -3.664 1 87.56 109 TYR A CA 1
ATOM 913 C C . TYR A 1 109 ? 8.82 14.281 -4.035 1 87.56 109 TYR A C 1
ATOM 915 O O . TYR A 1 109 ? 8.406 13.422 -3.258 1 87.56 109 TYR A O 1
ATOM 923 N N . ASN A 1 110 ? 9.43 13.93 -5.137 1 87.12 110 ASN A N 1
ATOM 924 C CA . ASN A 1 110 ? 9.461 12.555 -5.625 1 87.12 110 ASN A CA 1
ATOM 925 C C . ASN A 1 110 ? 10.219 11.641 -4.676 1 87.12 110 ASN A C 1
ATOM 927 O O . ASN A 1 110 ? 9.891 10.461 -4.543 1 87.12 110 ASN A O 1
ATOM 931 N N . ARG A 1 111 ? 11.102 12.195 -4.008 1 88 111 ARG A N 1
ATOM 932 C CA . ARG A 1 111 ? 11.922 11.406 -3.098 1 88 111 ARG A CA 1
ATOM 933 C C . ARG A 1 111 ? 11.211 11.18 -1.769 1 88 111 ARG A C 1
ATOM 935 O O . ARG A 1 111 ? 11.5 10.211 -1.06 1 88 111 ARG A O 1
ATOM 942 N N . ILE A 1 112 ? 10.336 12.07 -1.439 1 91.12 112 ILE A N 1
ATOM 943 C CA . ILE A 1 112 ? 9.766 12 -0.098 1 91.12 112 ILE A CA 1
ATOM 944 C C . ILE A 1 112 ? 8.383 11.359 -0.156 1 91.12 112 ILE A C 1
ATOM 946 O O . ILE A 1 112 ? 7.727 11.18 0.875 1 91.12 112 ILE A O 1
ATOM 950 N N . ILE A 1 113 ? 7.953 10.969 -1.323 1 92.88 113 ILE A N 1
ATOM 951 C CA . ILE A 1 113 ? 6.617 10.422 -1.542 1 92.88 113 ILE A CA 1
ATOM 952 C C . ILE A 1 113 ? 6.395 9.227 -0.618 1 92.88 113 ILE A C 1
ATOM 954 O O . ILE A 1 113 ? 5.355 9.133 0.042 1 92.88 113 ILE A O 1
ATOM 958 N N . PRO A 1 114 ? 7.379 8.352 -0.522 1 94.06 114 PRO A N 1
ATOM 959 C CA . PRO A 1 114 ? 7.16 7.223 0.381 1 94.06 114 PRO A CA 1
ATOM 960 C C . PRO A 1 114 ? 6.965 7.656 1.833 1 94.06 114 PRO A C 1
ATOM 962 O O . PRO A 1 114 ? 6.152 7.066 2.553 1 94.06 114 PRO A O 1
ATOM 965 N N . LEU A 1 115 ? 7.703 8.578 2.215 1 94.75 115 LEU A N 1
ATOM 966 C CA . LEU A 1 115 ? 7.578 9.102 3.572 1 94.75 115 LEU A CA 1
ATOM 967 C C . LEU A 1 115 ? 6.227 9.773 3.775 1 94.75 115 LEU A C 1
ATOM 969 O O . LEU A 1 115 ? 5.566 9.562 4.793 1 94.75 115 LEU A O 1
ATOM 973 N N . LEU A 1 116 ? 5.836 10.555 2.785 1 95.62 116 LEU A N 1
ATOM 974 C CA . LEU A 1 116 ? 4.547 11.242 2.812 1 95.62 116 LEU A CA 1
ATOM 975 C C . LEU A 1 116 ? 3.404 10.242 2.963 1 95.62 116 LEU A C 1
ATOM 977 O O . LEU A 1 116 ? 2.527 10.422 3.811 1 95.62 116 LEU A O 1
ATOM 981 N N . SER A 1 117 ? 3.465 9.211 2.223 1 97 117 SER A N 1
ATOM 982 C CA . SER A 1 117 ? 2.424 8.188 2.24 1 97 117 SER A CA 1
ATOM 983 C C . SER A 1 117 ? 2.383 7.461 3.582 1 97 117 SER A C 1
ATOM 985 O O . SER A 1 117 ? 1.309 7.27 4.156 1 97 117 SER A O 1
ATOM 987 N N . SER A 1 118 ? 3.516 7.109 4.023 1 97.5 118 SER A N 1
ATOM 988 C CA . SER A 1 118 ? 3.576 6.379 5.289 1 97.5 118 SER A CA 1
ATOM 989 C C . SER A 1 118 ? 3.016 7.215 6.434 1 97.5 118 SER A C 1
ATOM 991 O O . SER A 1 118 ? 2.23 6.719 7.246 1 97.5 118 SER A O 1
ATOM 993 N N . LYS A 1 119 ? 3.383 8.414 6.531 1 97.62 119 LYS A N 1
ATOM 994 C CA . LYS A 1 119 ? 2.922 9.266 7.621 1 97.62 119 LYS A CA 1
ATOM 995 C C . LYS A 1 119 ? 1.429 9.555 7.496 1 97.62 119 LYS A C 1
ATOM 997 O O . LYS A 1 119 ? 0.714 9.602 8.5 1 97.62 119 LYS A O 1
ATOM 1002 N N . LEU A 1 120 ? 1.042 9.789 6.254 1 98.31 120 LEU A N 1
ATOM 1003 C CA . LEU A 1 120 ? -0.384 10.016 6.043 1 98.31 120 LEU A CA 1
ATOM 1004 C C . LEU A 1 120 ? -1.196 8.789 6.465 1 98.31 120 LEU A C 1
ATOM 1006 O O . LEU A 1 120 ? -2.176 8.922 7.203 1 98.31 120 LEU A O 1
ATOM 1010 N N . VAL A 1 121 ? -0.839 7.684 6.043 1 98.5 121 VAL A N 1
ATOM 1011 C CA . VAL A 1 121 ? -1.553 6.453 6.355 1 98.5 121 VAL A CA 1
ATOM 1012 C C . VAL A 1 121 ? -1.605 6.258 7.871 1 98.5 121 VAL A C 1
ATOM 1014 O O . VAL A 1 121 ? -2.656 5.922 8.422 1 98.5 121 VAL A O 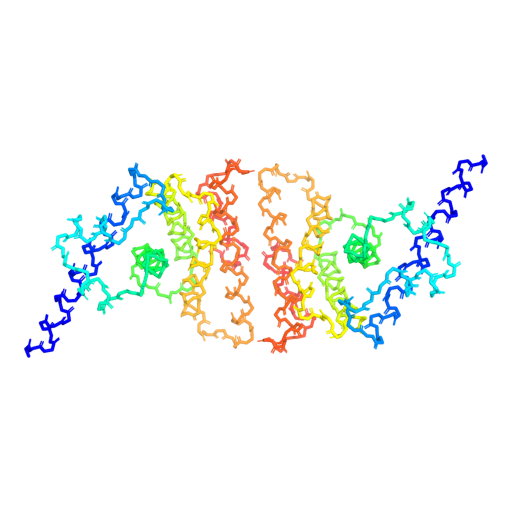1
ATOM 1017 N N . ASN A 1 122 ? -0.511 6.477 8.516 1 98.44 122 ASN A N 1
ATOM 1018 C CA . ASN A 1 122 ? -0.477 6.32 9.969 1 98.44 122 ASN A CA 1
ATOM 1019 C C . ASN A 1 122 ? -1.421 7.301 10.664 1 98.44 122 ASN A C 1
ATOM 1021 O O . ASN A 1 122 ? -2.117 6.93 11.609 1 98.44 122 ASN A O 1
ATOM 1025 N N . ALA A 1 123 ? -1.381 8.5 10.211 1 98.25 123 ALA A N 1
ATOM 1026 C CA . ALA A 1 123 ? -2.275 9.5 10.789 1 98.25 123 ALA A CA 1
ATOM 1027 C C . ALA A 1 123 ? -3.736 9.141 10.539 1 98.25 123 ALA A C 1
ATOM 1029 O O . ALA A 1 123 ? -4.578 9.281 11.43 1 98.25 123 ALA A O 1
ATOM 1030 N N . LEU A 1 124 ? -4.023 8.68 9.328 1 98.75 124 LEU A N 1
ATOM 1031 C CA . LEU A 1 124 ? -5.379 8.25 8.984 1 98.75 124 LEU A CA 1
ATOM 1032 C C . LEU A 1 124 ? -5.812 7.07 9.844 1 98.75 124 LEU A C 1
ATOM 1034 O O . LEU A 1 124 ? -6.938 7.043 10.344 1 98.75 124 LEU A O 1
ATOM 1038 N N . LYS A 1 125 ? -4.93 6.148 10.008 1 98.56 125 LYS A N 1
ATOM 1039 C CA . LYS A 1 125 ? -5.234 4.984 10.836 1 98.56 125 LYS A CA 1
ATOM 1040 C C . LYS A 1 125 ? -5.574 5.398 12.266 1 98.56 125 LYS A C 1
ATOM 1042 O O . LYS A 1 125 ? -6.535 4.895 12.852 1 98.56 125 LYS A O 1
ATOM 1047 N N . HIS A 1 126 ? -4.762 6.23 12.789 1 97.88 126 HIS A N 1
ATOM 1048 C CA . HIS A 1 126 ? -5 6.707 14.148 1 97.88 126 HIS A CA 1
ATOM 1049 C C . HIS A 1 126 ? -6.375 7.348 14.273 1 97.88 126 HIS A C 1
ATOM 1051 O O . HIS A 1 126 ? -7.133 7.023 15.195 1 97.88 126 HIS A O 1
ATOM 1057 N N . TYR A 1 127 ? -6.664 8.219 13.375 1 98.25 127 TYR A N 1
ATOM 1058 C CA . TYR A 1 127 ? -7.938 8.93 13.406 1 98.25 127 TYR A CA 1
ATOM 1059 C C . TYR A 1 127 ? -9.102 7.969 13.219 1 98.25 127 TYR A C 1
ATOM 1061 O O . TYR A 1 127 ? -10.086 8.023 13.961 1 98.25 127 TYR A O 1
ATOM 1069 N N . LEU A 1 128 ? -9.047 7.082 12.234 1 98.31 128 LEU A N 1
ATOM 1070 C CA . LEU A 1 128 ? -10.109 6.133 11.922 1 98.31 128 LEU A CA 1
ATOM 1071 C C . LEU A 1 128 ? -10.344 5.176 13.086 1 98.31 128 LEU A C 1
ATOM 1073 O O . LEU A 1 128 ? -11.477 4.781 13.359 1 98.31 128 LEU A O 1
ATOM 1077 N N . ASN A 1 129 ? -9.258 4.82 13.703 1 97.75 129 ASN A N 1
ATOM 1078 C CA . ASN A 1 129 ? -9.391 3.967 14.883 1 97.75 129 ASN A CA 1
ATOM 1079 C C . ASN A 1 129 ? -10.266 4.617 15.945 1 97.75 129 ASN A C 1
ATOM 1081 O O . ASN A 1 129 ? -11.07 3.941 16.594 1 97.75 129 ASN A O 1
ATOM 1085 N N . LEU A 1 130 ? -10.086 5.883 16.094 1 96.69 130 LEU A N 1
ATOM 1086 C CA . LEU A 1 130 ? -10.883 6.625 17.062 1 96.69 130 LEU A CA 1
ATOM 1087 C C . LEU A 1 130 ? -12.336 6.715 16.625 1 96.69 130 LEU A C 1
ATOM 1089 O O . LEU A 1 130 ? -13.242 6.684 17.469 1 96.69 130 LEU A O 1
ATOM 1093 N N . CYS A 1 131 ? -12.594 6.801 15.359 1 96.94 131 CYS A N 1
ATOM 1094 C CA . CYS A 1 131 ? -13.938 6.98 14.82 1 96.94 131 CYS A CA 1
ATOM 1095 C C . CYS A 1 131 ? -14.727 5.68 14.891 1 96.94 131 CYS A C 1
ATOM 1097 O O . CYS A 1 131 ? -15.961 5.695 14.82 1 96.94 131 CYS A O 1
ATOM 1099 N N . MET A 1 132 ? -14 4.531 14.984 1 96.44 132 MET A N 1
ATOM 1100 C CA . MET A 1 132 ? -14.664 3.248 14.773 1 96.44 132 MET A CA 1
ATOM 1101 C C . MET A 1 132 ? -14.547 2.363 16 1 96.44 132 MET A C 1
ATOM 1103 O O . MET A 1 132 ? -14.414 1.144 15.891 1 96.44 132 MET A O 1
ATOM 1107 N N . GLN A 1 133 ? -14.578 2.906 17.125 1 93.69 133 GLN A N 1
ATOM 1108 C CA . GLN A 1 133 ? -14.367 2.197 18.391 1 93.69 133 GLN A CA 1
ATOM 1109 C C . GLN A 1 133 ? -15.516 1.232 18.672 1 93.69 133 GLN A C 1
ATOM 1111 O O . GLN A 1 133 ? -15.359 0.279 19.438 1 93.69 133 GLN A O 1
ATOM 1116 N N . GLU A 1 134 ? -16.656 1.42 18.078 1 93.38 134 GLU A N 1
ATOM 1117 C CA . GLU A 1 134 ? -17.828 0.591 18.359 1 93.38 134 GLU A CA 1
ATOM 1118 C C . GLU A 1 134 ? -17.781 -0.716 17.578 1 93.38 134 GLU A C 1
ATOM 1120 O O . GLU A 1 134 ? -18.594 -1.619 17.812 1 93.38 134 GLU A O 1
ATOM 1125 N N . ILE A 1 135 ? -16.891 -0.806 16.641 1 93.12 135 ILE A N 1
ATOM 1126 C CA . ILE A 1 135 ? -16.734 -1.991 15.812 1 93.12 135 ILE A CA 1
ATOM 1127 C C . ILE A 1 135 ? -15.82 -2.992 16.5 1 93.12 135 ILE A C 1
ATOM 1129 O O . ILE A 1 135 ? -14.914 -2.602 17.25 1 93.12 135 ILE A O 1
ATOM 1133 N N . SER A 1 136 ? -16.062 -4.258 16.234 1 93.88 136 SER A N 1
ATOM 1134 C CA . SER A 1 136 ? -15.227 -5.285 16.859 1 93.88 136 SER A CA 1
ATOM 1135 C C . SER A 1 136 ? -13.758 -5.102 16.484 1 93.88 136 SER A C 1
ATOM 1137 O O . SER A 1 136 ? -13.445 -4.562 15.422 1 93.88 136 SER A O 1
ATOM 1139 N N . SER A 1 137 ? -12.867 -5.582 17.312 1 95.38 137 SER A N 1
ATOM 1140 C CA . SER A 1 137 ? -11.438 -5.324 17.188 1 95.38 137 SER A CA 1
ATOM 1141 C C . SER A 1 137 ? -10.898 -5.793 15.852 1 95.38 137 SER A C 1
ATOM 1143 O O . SER A 1 137 ? -10.195 -5.047 15.156 1 95.38 137 SER A O 1
ATOM 1145 N N . ASP A 1 138 ? -11.258 -7.016 15.422 1 95.88 138 ASP A N 1
ATOM 1146 C CA . ASP A 1 138 ? -10.734 -7.562 14.172 1 95.88 138 ASP A CA 1
ATOM 1147 C C . ASP A 1 138 ? -11.297 -6.812 12.969 1 95.88 138 ASP A C 1
ATOM 1149 O O . ASP A 1 138 ? -10.562 -6.508 12.023 1 95.88 138 ASP A O 1
ATOM 1153 N N . GLU A 1 139 ? -12.562 -6.559 13 1 96.38 139 GLU A N 1
ATOM 1154 C CA . GLU A 1 139 ? -13.172 -5.797 11.914 1 96.38 139 GLU A CA 1
ATOM 1155 C C . GLU A 1 139 ? -12.617 -4.375 11.859 1 96.38 139 GLU A C 1
ATOM 1157 O O . GLU A 1 139 ? -12.352 -3.846 10.781 1 96.38 139 GLU A O 1
ATOM 1162 N N . ARG A 1 140 ? -12.461 -3.811 13.047 1 97.44 140 ARG A N 1
ATOM 1163 C CA . ARG A 1 140 ? -11.914 -2.463 13.125 1 97.44 140 ARG A CA 1
ATOM 1164 C C . ARG A 1 140 ? -10.508 -2.412 12.539 1 97.44 140 ARG A C 1
ATOM 1166 O O . ARG A 1 140 ? -10.18 -1.509 11.766 1 97.44 140 ARG A O 1
ATOM 1173 N N . THR A 1 141 ? -9.727 -3.389 12.898 1 97.62 141 THR A N 1
ATOM 1174 C CA . THR A 1 141 ? -8.367 -3.461 12.375 1 97.62 141 THR A CA 1
ATOM 1175 C C . THR A 1 141 ? -8.375 -3.568 10.852 1 97.62 141 THR A C 1
ATOM 1177 O O . THR A 1 141 ? -7.621 -2.875 10.164 1 97.62 141 THR A O 1
ATOM 1180 N N . LEU A 1 142 ? -9.266 -4.363 10.32 1 97.94 142 LEU A N 1
ATOM 1181 C CA . LEU A 1 142 ? -9.398 -4.551 8.883 1 97.94 142 LEU A CA 1
ATOM 1182 C C . LEU A 1 142 ? -9.812 -3.254 8.195 1 97.94 142 LEU A C 1
ATOM 1184 O O . LEU A 1 142 ? -9.133 -2.785 7.281 1 97.94 142 LEU A O 1
ATOM 1188 N N . TYR A 1 143 ? -10.883 -2.631 8.68 1 97.62 143 TYR A N 1
ATOM 1189 C CA . TYR A 1 143 ? -11.445 -1.436 8.062 1 97.62 143 TYR A CA 1
ATOM 1190 C C . TYR A 1 143 ? -10.477 -0.265 8.148 1 97.62 143 TYR A C 1
ATOM 1192 O O . TYR A 1 143 ? -10.297 0.47 7.176 1 97.62 143 TYR A O 1
ATOM 1200 N N . VAL A 1 144 ? -9.883 -0.121 9.297 1 98.25 144 VAL A N 1
ATOM 1201 C CA . VAL A 1 144 ? -8.961 0.992 9.508 1 98.25 144 VAL A CA 1
ATOM 1202 C C . VAL A 1 144 ? -7.801 0.902 8.523 1 98.25 144 VAL A C 1
ATOM 1204 O O . VAL A 1 144 ? -7.449 1.894 7.879 1 98.25 144 VAL A O 1
ATOM 1207 N N . GLN A 1 145 ? -7.277 -0.259 8.398 1 97.88 145 GLN A N 1
ATOM 1208 C CA . GLN A 1 145 ? -6.156 -0.459 7.484 1 97.88 145 GLN A CA 1
ATOM 1209 C C . GLN A 1 145 ? -6.574 -0.2 6.039 1 97.88 145 GLN A C 1
ATOM 1211 O O . GLN A 1 145 ? -5.891 0.525 5.312 1 97.88 145 GLN A O 1
ATOM 1216 N N . ILE A 1 146 ? -7.648 -0.76 5.66 1 98.12 146 ILE A N 1
ATOM 1217 C CA . ILE A 1 146 ? -8.109 -0.681 4.277 1 98.12 146 ILE A CA 1
ATOM 1218 C C . ILE A 1 146 ? -8.5 0.757 3.945 1 98.12 146 ILE A C 1
ATOM 1220 O O . ILE A 1 146 ? -8.078 1.302 2.922 1 98.12 146 ILE A O 1
ATOM 1224 N N . TYR A 1 147 ? -9.227 1.41 4.812 1 98.44 147 TYR A N 1
ATOM 1225 C CA . TYR A 1 147 ? -9.711 2.76 4.543 1 98.44 147 TYR A CA 1
ATOM 1226 C C . TYR A 1 147 ? -8.562 3.756 4.5 1 98.44 147 TYR A C 1
ATOM 1228 O O . TYR A 1 147 ? -8.539 4.656 3.66 1 98.44 147 TYR A O 1
ATOM 1236 N N . ALA A 1 148 ? -7.648 3.615 5.43 1 98.62 148 ALA A N 1
ATOM 1237 C CA . ALA A 1 148 ? -6.488 4.504 5.418 1 98.62 148 ALA A CA 1
ATOM 1238 C C . ALA A 1 148 ? -5.715 4.375 4.109 1 98.62 148 ALA A C 1
ATOM 1240 O O . ALA A 1 148 ? -5.355 5.383 3.494 1 98.62 148 ALA A O 1
ATOM 1241 N N . ASN A 1 149 ? -5.496 3.172 3.684 1 98.06 149 ASN A N 1
ATOM 1242 C CA . ASN A 1 149 ? -4.75 2.934 2.453 1 98.06 149 ASN A CA 1
ATOM 1243 C C . ASN A 1 149 ? -5.543 3.361 1.224 1 98.06 149 ASN A C 1
ATOM 1245 O O . ASN A 1 149 ? -4.969 3.832 0.241 1 98.06 149 ASN A O 1
ATOM 1249 N N . MET A 1 150 ? -6.805 3.127 1.297 1 98 150 MET A N 1
ATOM 1250 C CA . MET A 1 150 ? -7.688 3.539 0.209 1 98 150 MET A CA 1
ATOM 1251 C C . MET A 1 150 ? -7.605 5.047 -0.017 1 98 150 MET A C 1
ATOM 1253 O O . MET A 1 150 ? -7.457 5.5 -1.153 1 98 150 MET A O 1
ATOM 1257 N N . ILE A 1 151 ? -7.672 5.785 1.017 1 98.69 151 ILE A N 1
ATOM 1258 C CA . ILE A 1 151 ? -7.586 7.238 0.936 1 98.69 151 ILE A CA 1
ATOM 1259 C C . ILE A 1 151 ? -6.215 7.645 0.399 1 98.69 151 ILE A C 1
ATOM 1261 O O . ILE A 1 151 ? -6.117 8.461 -0.518 1 98.69 151 ILE A O 1
ATOM 1265 N N . ASN A 1 152 ? -5.223 7.086 0.94 1 98.38 152 ASN A N 1
ATOM 1266 C CA . ASN A 1 152 ? -3.873 7.391 0.475 1 98.38 152 ASN A CA 1
ATOM 1267 C C . ASN A 1 152 ? -3.711 7.086 -1.012 1 98.38 152 ASN A C 1
ATOM 1269 O O . ASN A 1 152 ? -3.094 7.859 -1.744 1 98.38 152 ASN A O 1
ATOM 1273 N N . GLU A 1 153 ? -4.254 5.98 -1.431 1 96.94 153 GLU A N 1
ATOM 1274 C CA . GLU A 1 153 ? -4.16 5.594 -2.836 1 96.94 153 GLU A CA 1
ATOM 1275 C C . GLU A 1 153 ? -4.863 6.609 -3.734 1 96.94 153 GLU A C 1
ATOM 1277 O O . GLU A 1 153 ? -4.328 7.004 -4.773 1 96.94 153 GLU A O 1
ATOM 1282 N N . ALA A 1 154 ? -5.988 6.973 -3.357 1 98.06 154 ALA A N 1
ATOM 1283 C CA . ALA A 1 154 ? -6.777 7.91 -4.152 1 98.06 154 ALA A CA 1
ATOM 1284 C C . ALA A 1 154 ? -6.055 9.25 -4.297 1 98.06 154 ALA A C 1
ATOM 1286 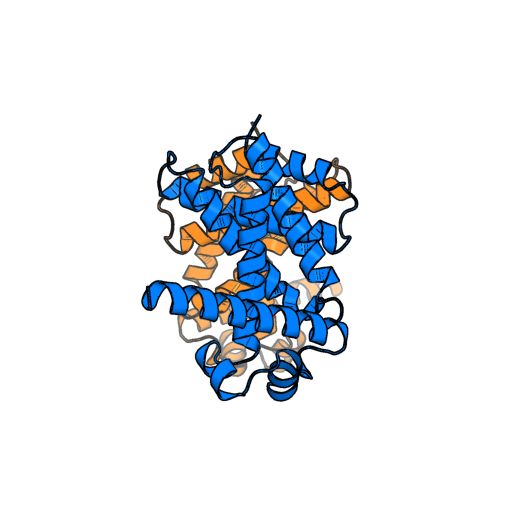O O . ALA A 1 154 ? -5.957 9.789 -5.398 1 98.06 154 ALA A O 1
ATOM 1287 N N . VAL A 1 155 ? -5.551 9.719 -3.197 1 97.62 155 VAL A N 1
ATOM 1288 C CA . VAL A 1 155 ? -4.891 11.023 -3.199 1 97.62 155 VAL A CA 1
ATOM 1289 C C . VAL A 1 155 ? -3.6 10.945 -4.016 1 97.62 155 VAL A C 1
ATOM 1291 O O . VAL A 1 155 ? -3.275 11.875 -4.762 1 97.62 155 VAL A O 1
ATOM 1294 N N . THR A 1 156 ? -2.916 9.914 -3.893 1 95.5 156 THR A N 1
ATOM 1295 C CA . THR A 1 156 ? -1.67 9.727 -4.633 1 95.5 156 THR A CA 1
ATOM 1296 C C . THR A 1 156 ? -1.936 9.664 -6.133 1 95.5 156 THR A C 1
ATOM 1298 O O . THR A 1 156 ? -1.23 10.297 -6.922 1 95.5 156 THR A O 1
ATOM 1301 N N . LEU A 1 157 ? -2.92 8.945 -6.52 1 96.25 157 LEU A N 1
ATOM 1302 C CA . LEU A 1 157 ? -3.281 8.859 -7.93 1 96.25 157 LEU A CA 1
ATOM 1303 C C . LEU A 1 157 ? -3.609 10.234 -8.492 1 96.25 157 LEU A C 1
ATOM 1305 O O . LEU A 1 157 ? -3.182 10.578 -9.602 1 96.25 157 LEU A O 1
ATOM 1309 N N . HIS A 1 158 ? -4.387 10.93 -7.723 1 96.62 158 HIS A N 1
ATOM 1310 C CA . HIS A 1 158 ? -4.828 12.25 -8.156 1 96.62 158 HIS A CA 1
ATOM 1311 C C . HIS A 1 158 ? -3.65 13.219 -8.266 1 96.62 158 HIS A C 1
ATOM 1313 O O . HIS A 1 158 ? -3.508 13.914 -9.273 1 96.62 158 HIS A O 1
ATOM 1319 N N . THR A 1 159 ? -2.805 13.289 -7.285 1 92.62 159 THR A N 1
ATOM 1320 C CA . THR A 1 159 ? -1.685 14.227 -7.25 1 92.62 159 THR A CA 1
ATOM 1321 C C . THR A 1 159 ? -0.662 13.883 -8.328 1 92.62 159 THR A C 1
ATOM 1323 O O . THR A 1 159 ? -0.013 14.773 -8.883 1 92.62 159 THR A O 1
ATOM 1326 N N . ALA A 1 160 ? -0.567 12.641 -8.641 1 91 160 ALA A N 1
ATOM 1327 C CA . ALA A 1 160 ? 0.333 12.188 -9.695 1 91 160 ALA A CA 1
ATOM 1328 C C . ALA A 1 160 ? -0.294 12.398 -11.07 1 91 160 ALA A C 1
ATOM 1330 O O . ALA A 1 160 ? 0.314 12.078 -12.094 1 91 160 ALA A O 1
ATOM 1331 N N . GLU A 1 161 ? -1.498 12.859 -11.133 1 93.38 161 GLU A N 1
ATOM 1332 C CA . GLU A 1 161 ? -2.23 13.156 -12.359 1 93.38 161 GLU A CA 1
ATOM 1333 C C . GLU A 1 161 ? -2.488 11.891 -13.172 1 93.38 161 GLU A C 1
ATOM 1335 O O . GLU A 1 161 ? -2.479 11.922 -14.406 1 93.38 161 GLU A O 1
ATOM 1340 N N . GLN A 1 162 ? -2.66 10.859 -12.438 1 95.06 162 GLN A N 1
ATOM 1341 C CA . GLN A 1 162 ? -2.99 9.602 -13.094 1 95.06 162 GLN A CA 1
ATOM 1342 C C . GLN A 1 162 ? -4.496 9.461 -13.297 1 95.06 162 GLN A C 1
ATOM 1344 O O . GLN A 1 162 ? -4.949 8.602 -14.062 1 95.06 162 GLN A O 1
ATOM 1349 N N . ILE A 1 163 ? -5.207 10.234 -12.586 1 96.44 163 ILE A N 1
ATOM 1350 C CA . ILE A 1 163 ? -6.645 10.344 -12.789 1 96.44 163 ILE A CA 1
ATOM 1351 C C . ILE A 1 163 ? -7.047 11.82 -12.844 1 96.44 163 ILE A C 1
ATOM 1353 O O . ILE A 1 163 ? -6.426 12.664 -12.188 1 96.44 163 ILE A O 1
ATOM 1357 N N . LYS A 1 164 ? -8.109 12.141 -13.57 1 95.94 164 LYS A N 1
ATOM 1358 C CA . LYS A 1 164 ? -8.562 13.516 -13.734 1 95.94 164 LYS A CA 1
ATOM 1359 C C . LYS A 1 164 ? -9.891 13.75 -13.023 1 95.94 164 LYS A C 1
ATOM 1361 O O . LYS A 1 164 ? -10.664 14.633 -13.398 1 95.94 164 LYS A O 1
ATOM 1366 N N . LEU A 1 165 ? -10.227 13.055 -12.039 1 97.31 165 LEU A N 1
ATOM 1367 C CA . LEU A 1 165 ? -11.414 13.266 -11.227 1 97.31 165 LEU A CA 1
ATOM 1368 C C . LEU A 1 165 ? -11.211 14.43 -10.258 1 97.31 165 LEU A C 1
ATOM 1370 O O . LEU A 1 165 ? -10.086 14.703 -9.836 1 97.31 165 LEU A O 1
ATOM 1374 N N . THR A 1 166 ? -12.289 15.086 -9.938 1 97.62 166 THR A N 1
ATOM 1375 C CA . THR A 1 166 ? -12.195 16.141 -8.938 1 97.62 166 THR A CA 1
ATOM 1376 C C . THR A 1 166 ? -12.016 15.562 -7.543 1 97.62 166 THR A C 1
ATOM 1378 O O . THR A 1 166 ? -12.375 14.406 -7.297 1 97.62 166 THR A O 1
ATOM 1381 N N . GLU A 1 167 ? -11.414 16.391 -6.633 1 98 167 GLU A N 1
ATOM 1382 C CA . GLU A 1 167 ? -11.305 15.977 -5.242 1 98 167 GLU A CA 1
ATOM 1383 C C . GLU A 1 167 ? -12.664 15.586 -4.672 1 98 167 GLU A C 1
ATOM 1385 O O . GLU A 1 167 ? -12.781 14.594 -3.947 1 98 167 GLU A O 1
ATOM 1390 N N . GLN A 1 168 ? -13.656 16.344 -5.035 1 97.94 168 GLN A N 1
ATOM 1391 C CA . GLN A 1 168 ? -15.016 16.078 -4.574 1 97.94 168 GLN A CA 1
ATOM 1392 C C . GLN A 1 168 ? -15.516 14.719 -5.074 1 97.94 168 GLN A C 1
ATOM 1394 O O . GLN A 1 168 ? -16.062 13.93 -4.301 1 97.94 168 GLN A O 1
ATOM 1399 N N . SER A 1 169 ? -15.344 14.445 -6.332 1 97.56 169 SER A N 1
ATOM 1400 C CA . SER A 1 169 ? -15.758 13.18 -6.918 1 97.56 169 SER A CA 1
ATOM 1401 C C . SER A 1 169 ? -15.031 12 -6.27 1 97.56 169 SER A C 1
ATOM 1403 O O . SER A 1 169 ? -15.656 10.992 -5.941 1 97.56 169 SER A O 1
ATOM 1405 N N . ILE A 1 170 ? -13.773 12.141 -6.066 1 98.19 170 ILE A N 1
ATOM 1406 C CA . ILE A 1 170 ? -12.977 11.094 -5.441 1 98.19 170 ILE A CA 1
ATOM 1407 C C . ILE A 1 170 ? -13.477 10.836 -4.023 1 98.19 170 ILE A C 1
ATOM 1409 O O . ILE A 1 170 ? -13.68 9.688 -3.625 1 98.19 170 ILE A O 1
ATOM 1413 N N . ALA A 1 171 ? -13.656 11.938 -3.27 1 98.06 171 ALA A N 1
ATOM 1414 C CA . ALA A 1 171 ? -14.156 11.812 -1.903 1 98.06 171 ALA A CA 1
ATOM 1415 C C . ALA A 1 171 ? -15.492 11.07 -1.876 1 98.06 171 ALA A C 1
ATOM 1417 O O . ALA A 1 171 ? -15.727 10.234 -1 1 98.06 171 ALA A O 1
ATOM 1418 N N . GLU A 1 172 ? -16.328 11.32 -2.828 1 96.75 172 GLU A N 1
ATOM 1419 C CA . GLU A 1 172 ? -17.625 10.664 -2.916 1 96.75 172 GLU A CA 1
ATOM 1420 C C . GLU A 1 172 ? -17.469 9.172 -3.195 1 96.75 172 GLU A C 1
ATOM 1422 O O . GLU A 1 172 ? -18.172 8.344 -2.611 1 96.75 172 GLU A O 1
ATOM 1427 N N . HIS A 1 173 ? -16.578 8.812 -4.059 1 95.69 173 HIS A N 1
ATOM 1428 C CA . HIS A 1 173 ? -16.312 7.402 -4.34 1 95.69 173 HIS A CA 1
ATOM 1429 C C . HIS A 1 173 ? -15.789 6.688 -3.1 1 95.69 173 HIS A C 1
ATOM 1431 O O . HIS A 1 173 ? -16.203 5.559 -2.809 1 95.69 173 HIS A O 1
ATOM 1437 N N . ILE A 1 174 ? -14.898 7.348 -2.387 1 97.25 174 ILE A N 1
ATOM 1438 C CA . ILE A 1 174 ? -14.281 6.762 -1.2 1 97.25 174 ILE A CA 1
ATOM 1439 C C . ILE A 1 174 ? -15.352 6.496 -0.143 1 97.25 174 ILE A C 1
ATOM 1441 O O . ILE A 1 174 ? -15.422 5.398 0.415 1 97.25 174 ILE A O 1
ATOM 1445 N N . VAL A 1 175 ? -16.188 7.488 0.119 1 96.94 175 VAL A N 1
ATOM 1446 C CA . VAL A 1 175 ? -17.203 7.324 1.166 1 96.94 175 VAL A CA 1
ATOM 1447 C C . VAL A 1 175 ? -18.219 6.277 0.742 1 96.94 175 VAL A C 1
ATOM 1449 O O . VAL A 1 175 ? -18.766 5.562 1.583 1 96.94 175 VAL A O 1
ATOM 1452 N N . GLN A 1 176 ? -18.453 6.129 -0.538 1 94.06 176 GLN A N 1
ATOM 1453 C CA . GLN A 1 176 ? -19.328 5.062 -1.038 1 94.06 176 GLN A CA 1
ATOM 1454 C C . GLN A 1 176 ? -18.719 3.689 -0.771 1 94.06 176 GLN A C 1
ATOM 1456 O O . GLN A 1 176 ? -19.422 2.764 -0.362 1 94.06 176 GLN A O 1
ATOM 1461 N N . MET A 1 177 ? -17.422 3.553 -1.003 1 94.25 177 MET A N 1
ATOM 1462 C CA . MET A 1 177 ? -16.734 2.291 -0.752 1 94.25 177 MET A CA 1
ATOM 1463 C C . MET A 1 177 ? -16.734 1.964 0.738 1 94.25 177 MET A C 1
ATOM 1465 O O . MET A 1 177 ? -16.656 0.795 1.12 1 94.25 177 MET A O 1
ATOM 1469 N N . MET A 1 178 ? -16.812 3.029 1.616 1 95.25 178 MET A N 1
ATOM 1470 C CA . MET A 1 178 ? -16.859 2.852 3.064 1 95.25 178 MET A CA 1
ATOM 1471 C C . MET A 1 178 ? -18.266 2.492 3.523 1 95.25 178 MET A C 1
ATOM 1473 O O . MET A 1 178 ? -18.531 2.385 4.723 1 95.25 178 MET A O 1
ATOM 1477 N N . ASN A 1 179 ? -19.172 2.303 2.576 1 90.69 179 ASN A N 1
ATOM 1478 C CA . ASN A 1 179 ? -20.562 1.939 2.818 1 90.69 179 ASN A CA 1
ATOM 1479 C C . ASN A 1 179 ? -21.281 2.998 3.648 1 90.69 179 ASN A C 1
ATOM 1481 O O . ASN A 1 179 ? -22.078 2.666 4.527 1 90.69 179 ASN A O 1
ATOM 1485 N N . LEU A 1 180 ? -20.812 4.172 3.48 1 86.12 180 LEU A N 1
ATOM 1486 C CA . LEU A 1 180 ? -21.469 5.301 4.125 1 86.12 180 LEU A CA 1
ATOM 1487 C C . LEU A 1 180 ? -22.438 5.977 3.166 1 86.12 180 LEU A C 1
ATOM 1489 O O . LEU A 1 180 ? -22.141 6.129 1.979 1 86.12 180 LEU A O 1
ATOM 1493 N N . ASP A 1 181 ? -23.812 6 3.482 1 75 181 ASP A N 1
ATOM 1494 C CA . ASP A 1 181 ? -24.859 6.641 2.686 1 75 181 ASP A CA 1
ATOM 1495 C C . ASP A 1 181 ? -24.797 8.156 2.816 1 75 181 ASP A C 1
ATOM 1497 O O . ASP A 1 181 ? -24.375 8.68 3.854 1 75 181 ASP A O 1
ATOM 1501 N N . MET B 1 1 ? 5.586 -26.859 -37.219 1 47.5 1 MET B N 1
ATOM 1502 C CA . MET B 1 1 ? 5.852 -27.969 -36.312 1 47.5 1 MET B CA 1
ATOM 1503 C C . MET B 1 1 ? 7.043 -27.656 -35.406 1 47.5 1 MET B C 1
ATOM 1505 O O . MET B 1 1 ? 7.039 -28 -34.219 1 47.5 1 MET B O 1
ATOM 1509 N N . GLY B 1 2 ? 8 -27.016 -35.938 1 48.22 2 GLY B N 1
ATOM 1510 C CA . GLY B 1 2 ? 9.242 -26.688 -35.219 1 48.22 2 GLY B CA 1
ATOM 1511 C C . GLY B 1 2 ? 9.062 -25.609 -34.188 1 48.22 2 GLY B C 1
ATOM 1512 O O . GLY B 1 2 ? 9.664 -25.688 -33.094 1 48.22 2 GLY B O 1
ATOM 1513 N N . LEU B 1 3 ? 8.234 -24.641 -34.656 1 50.22 3 LEU B N 1
ATOM 1514 C CA . LEU B 1 3 ? 8.039 -23.516 -33.75 1 50.22 3 LEU B CA 1
ATOM 1515 C C . LEU B 1 3 ? 7.234 -23.953 -32.531 1 50.22 3 LEU B C 1
ATOM 1517 O O . LEU B 1 3 ? 7.512 -23.516 -31.391 1 50.22 3 LEU B O 1
ATOM 1521 N N . LYS B 1 4 ? 6.27 -24.703 -32.906 1 50.34 4 LYS B N 1
ATOM 1522 C CA . LYS B 1 4 ? 5.395 -25.188 -31.828 1 50.34 4 LYS B CA 1
ATOM 1523 C C . LYS B 1 4 ? 6.148 -26.094 -30.875 1 50.34 4 LYS B C 1
ATOM 1525 O O . LYS B 1 4 ? 5.934 -26.047 -29.656 1 50.34 4 LYS B O 1
ATOM 1530 N N . VAL B 1 5 ? 7.062 -26.922 -31.375 1 45.75 5 VAL B N 1
ATOM 1531 C CA . VAL B 1 5 ? 7.848 -27.844 -30.562 1 45.75 5 VAL B CA 1
ATOM 1532 C C . VAL B 1 5 ? 8.828 -27.062 -29.703 1 45.75 5 VAL B C 1
ATOM 1534 O O . VAL B 1 5 ? 9.078 -27.422 -28.547 1 45.75 5 VAL B O 1
ATOM 1537 N N . ARG B 1 6 ? 9.336 -25.969 -30.203 1 53.22 6 ARG B N 1
ATOM 1538 C CA . ARG B 1 6 ? 10.273 -25.125 -29.469 1 53.22 6 ARG B CA 1
ATOM 1539 C C . ARG B 1 6 ? 9.586 -24.438 -28.281 1 53.22 6 ARG B C 1
ATOM 1541 O O . ARG B 1 6 ? 10.164 -24.328 -27.203 1 53.22 6 ARG B O 1
ATOM 1548 N N . ASN B 1 7 ? 8.305 -24.203 -28.531 1 57.78 7 ASN B N 1
ATOM 1549 C CA . ASN B 1 7 ? 7.52 -23.547 -27.5 1 57.78 7 ASN B CA 1
ATOM 1550 C C . ASN B 1 7 ? 7.176 -24.5 -26.359 1 57.78 7 ASN B C 1
ATOM 1552 O O . ASN B 1 7 ? 7.23 -24.109 -25.188 1 57.78 7 ASN B O 1
ATOM 1556 N N . ILE B 1 8 ? 6.906 -25.719 -26.672 1 54.5 8 ILE B N 1
ATOM 1557 C CA . ILE B 1 8 ? 6.578 -26.734 -25.672 1 54.5 8 ILE B CA 1
ATOM 1558 C C . ILE B 1 8 ? 7.82 -27.062 -24.844 1 54.5 8 ILE B C 1
ATOM 1560 O O . ILE B 1 8 ? 7.75 -27.188 -23.625 1 54.5 8 ILE B O 1
ATOM 1564 N N . ARG B 1 9 ? 8.93 -27.281 -25.469 1 58.31 9 ARG B N 1
ATOM 1565 C CA . ARG B 1 9 ? 10.18 -27.625 -24.781 1 58.31 9 ARG B CA 1
ATOM 1566 C C . ARG B 1 9 ? 10.617 -26.5 -23.859 1 58.31 9 ARG B C 1
ATOM 1568 O O . ARG B 1 9 ? 11.086 -26.766 -22.734 1 58.31 9 ARG B O 1
ATOM 1575 N N . THR B 1 10 ? 10.398 -25.297 -24.312 1 70.56 10 THR B N 1
ATOM 1576 C CA . THR B 1 10 ? 10.758 -24.125 -23.516 1 70.56 10 THR B CA 1
ATOM 1577 C C . THR B 1 10 ? 9.867 -24.031 -22.281 1 70.56 10 THR B C 1
ATOM 1579 O O . THR B 1 10 ? 10.344 -23.734 -21.188 1 70.56 10 THR B O 1
ATOM 1582 N N . THR B 1 11 ? 8.672 -24.453 -22.516 1 74.5 11 THR B N 1
ATOM 1583 C CA . THR B 1 11 ? 7.738 -24.375 -21.391 1 74.5 11 THR B CA 1
ATOM 1584 C C . THR B 1 11 ? 8.047 -25.469 -20.359 1 74.5 11 THR B C 1
ATOM 1586 O O . THR B 1 11 ? 8.023 -25.203 -19.156 1 74.5 11 THR B O 1
ATOM 1589 N N . ARG B 1 12 ? 8.469 -26.625 -20.828 1 85.12 12 ARG B N 1
ATOM 1590 C CA . ARG B 1 12 ? 8.781 -27.719 -19.922 1 85.12 12 ARG B CA 1
ATOM 1591 C C . ARG B 1 12 ? 10.047 -27.438 -19.125 1 85.12 12 ARG B C 1
ATOM 1593 O O . ARG B 1 12 ? 10.117 -27.719 -17.938 1 85.12 12 ARG B O 1
ATOM 1600 N N . THR B 1 13 ? 10.984 -26.859 -19.781 1 90.12 13 THR B N 1
ATOM 1601 C CA . THR B 1 13 ? 12.242 -26.516 -19.109 1 90.12 13 THR B CA 1
ATOM 1602 C C . THR B 1 13 ? 12.008 -25.453 -18.047 1 90.12 13 THR B C 1
ATOM 1604 O O . THR B 1 13 ? 12.492 -25.594 -16.922 1 90.12 13 THR B O 1
ATOM 1607 N N . ARG B 1 14 ? 11.227 -24.5 -18.453 1 90.75 14 ARG B N 1
ATOM 1608 C CA . ARG B 1 14 ? 10.922 -23.422 -17.516 1 90.75 14 ARG B CA 1
ATOM 1609 C C . ARG B 1 14 ? 10.234 -23.984 -16.266 1 90.75 14 ARG B C 1
ATOM 1611 O O . ARG B 1 14 ? 10.594 -23.625 -15.141 1 90.75 14 ARG B O 1
ATOM 1618 N N . GLU B 1 15 ? 9.352 -24.828 -16.516 1 91.31 15 GLU B N 1
ATOM 1619 C CA . GLU B 1 15 ? 8.609 -25.422 -15.406 1 91.31 15 GLU B CA 1
ATOM 1620 C C . GLU B 1 15 ? 9.523 -26.266 -14.516 1 91.31 15 GLU B C 1
ATOM 1622 O O . GLU B 1 15 ? 9.383 -26.25 -13.289 1 91.31 15 GLU B O 1
ATOM 1627 N N . SER B 1 16 ? 10.391 -26.953 -15.156 1 93.31 16 SER B N 1
ATOM 1628 C CA . SER B 1 16 ? 11.344 -27.75 -14.391 1 93.31 16 SER B CA 1
ATOM 1629 C C . SER B 1 16 ? 12.227 -26.875 -13.516 1 93.31 16 SER B C 1
ATOM 1631 O O . SER B 1 16 ? 12.516 -27.234 -12.367 1 93.31 16 SER B O 1
ATOM 1633 N N . ILE B 1 17 ? 12.586 -25.812 -14.078 1 95.06 17 ILE B N 1
ATOM 1634 C CA . ILE B 1 17 ? 13.43 -24.891 -13.328 1 95.06 17 ILE B CA 1
ATOM 1635 C C . ILE B 1 17 ? 12.633 -24.281 -12.164 1 95.06 17 ILE B C 1
ATOM 1637 O O . ILE B 1 17 ? 13.141 -24.172 -11.055 1 95.06 17 ILE B O 1
ATOM 1641 N N . PHE B 1 18 ? 11.367 -23.984 -12.398 1 93.12 18 PHE B N 1
ATOM 1642 C CA . PHE B 1 18 ? 10.477 -23.484 -11.359 1 93.12 18 PHE B CA 1
ATOM 1643 C C . PHE B 1 18 ? 10.391 -24.469 -10.203 1 93.12 18 PHE B C 1
ATOM 1645 O O . PHE B 1 18 ? 10.617 -24.109 -9.047 1 93.12 18 PHE B O 1
ATOM 1652 N N . GLU B 1 19 ? 10.164 -25.672 -10.57 1 92.69 19 GLU B N 1
ATOM 1653 C CA . GLU B 1 19 ? 10.008 -26.719 -9.562 1 92.69 19 GLU B CA 1
ATOM 1654 C C . GLU B 1 19 ? 11.297 -26.922 -8.773 1 92.69 19 GLU B C 1
ATOM 1656 O O . GLU B 1 19 ? 11.258 -27.156 -7.562 1 92.69 19 GLU B O 1
ATOM 1661 N N . SER B 1 20 ? 12.336 -26.844 -9.445 1 95.88 20 SER B N 1
ATOM 1662 C CA . SER B 1 20 ? 13.633 -27.016 -8.797 1 95.88 20 SER B CA 1
ATOM 1663 C C . SER B 1 20 ? 13.867 -25.922 -7.758 1 95.88 20 SER B C 1
ATOM 1665 O O . SER B 1 20 ? 14.359 -26.203 -6.66 1 95.88 20 SER B O 1
ATOM 1667 N N . LEU B 1 21 ? 13.555 -24.719 -8.094 1 95.31 21 LEU B N 1
ATOM 1668 C CA . LEU B 1 21 ? 13.734 -23.641 -7.129 1 95.31 21 LEU B CA 1
ATOM 1669 C C . LEU B 1 21 ? 12.859 -23.844 -5.902 1 95.31 21 LEU B C 1
ATOM 1671 O O . LEU B 1 21 ? 13.312 -23.672 -4.77 1 95.31 21 LEU B O 1
ATOM 1675 N N . PHE B 1 22 ? 11.633 -24.203 -6.141 1 90.38 22 PHE B N 1
ATOM 1676 C CA . PHE B 1 22 ? 10.727 -24.438 -5.023 1 90.38 22 PHE B CA 1
ATOM 1677 C C . PHE B 1 22 ? 11.258 -25.516 -4.102 1 90.38 22 PHE B C 1
ATOM 1679 O O . PHE B 1 22 ? 11.227 -25.375 -2.877 1 90.38 22 PHE B O 1
ATOM 1686 N N . GLU B 1 23 ? 11.727 -26.516 -4.68 1 92.88 23 GLU B N 1
ATOM 1687 C CA . GLU B 1 23 ? 12.281 -27.625 -3.9 1 92.88 23 GLU B CA 1
ATOM 1688 C C . GLU B 1 23 ? 13.5 -27.188 -3.096 1 92.88 23 GLU B C 1
ATOM 1690 O O . GLU B 1 23 ? 13.625 -27.516 -1.917 1 92.88 23 GLU B O 1
ATOM 1695 N N . LEU B 1 24 ? 14.32 -26.5 -3.719 1 94.75 24 LEU B N 1
ATOM 1696 C CA . LEU B 1 24 ? 15.531 -26.031 -3.055 1 94.75 24 LEU B CA 1
ATOM 1697 C C . LEU B 1 24 ? 15.195 -25.078 -1.915 1 94.75 24 LEU B C 1
ATOM 1699 O O . LEU B 1 24 ? 15.852 -25.094 -0.869 1 94.75 24 LEU B O 1
ATOM 1703 N N . MET B 1 25 ? 14.18 -24.266 -2.133 1 91.81 25 MET B N 1
ATOM 1704 C CA . MET B 1 25 ? 13.797 -23.281 -1.121 1 91.81 25 MET B CA 1
ATOM 1705 C C . MET B 1 25 ? 13.188 -23.969 0.098 1 91.81 25 MET B C 1
ATOM 1707 O O . MET B 1 25 ? 13.102 -23.375 1.172 1 91.81 25 MET B O 1
ATOM 1711 N N . GLU B 1 26 ? 12.727 -25.156 -0.076 1 88.81 26 GLU B N 1
ATOM 1712 C CA . GLU B 1 26 ? 12.266 -25.953 1.058 1 88.81 26 GLU B CA 1
ATOM 1713 C C . GLU B 1 26 ? 13.445 -26.484 1.875 1 88.81 26 GLU B C 1
ATOM 1715 O O . GLU B 1 26 ? 13.297 -26.797 3.057 1 88.81 26 GLU B O 1
ATOM 1720 N N . GLU B 1 27 ? 14.562 -26.5 1.269 1 91.38 27 GLU B N 1
ATOM 1721 C CA . GLU B 1 27 ? 15.727 -27.141 1.882 1 91.38 27 GLU B CA 1
ATOM 1722 C C . GLU B 1 27 ? 16.688 -26.109 2.443 1 91.38 27 GLU B C 1
ATOM 1724 O O . GLU B 1 27 ? 17.422 -26.375 3.389 1 91.38 27 GLU B O 1
ATOM 1729 N N . LYS B 1 28 ? 16.766 -25.016 1.796 1 91.56 28 LYS B N 1
ATOM 1730 C CA . LYS B 1 28 ? 17.719 -24 2.234 1 91.56 28 LYS B CA 1
ATOM 1731 C C . LYS B 1 28 ? 17.203 -22.594 1.904 1 91.56 28 LYS B C 1
ATOM 1733 O O . LYS B 1 28 ? 16.25 -22.438 1.15 1 91.56 28 LYS B O 1
ATOM 1738 N N . ASP B 1 29 ? 17.891 -21.609 2.521 1 93.12 29 ASP B N 1
ATOM 1739 C CA . ASP B 1 29 ? 17.562 -20.203 2.295 1 93.12 29 ASP B CA 1
ATOM 1740 C C . ASP B 1 29 ? 17.859 -19.797 0.855 1 93.12 29 ASP B C 1
ATOM 1742 O O . ASP B 1 29 ? 18.859 -20.219 0.28 1 93.12 29 ASP B O 1
ATOM 1746 N N . PHE B 1 30 ? 17.031 -18.969 0.375 1 93.69 30 PHE B N 1
ATOM 1747 C CA . PHE B 1 30 ? 17.125 -18.516 -1.01 1 93.69 30 PHE B CA 1
ATOM 1748 C C . PHE B 1 30 ? 18.516 -17.984 -1.31 1 93.69 30 PHE B C 1
ATOM 1750 O O . PHE B 1 30 ? 19.078 -18.281 -2.365 1 93.69 30 PHE B O 1
ATOM 1757 N N . ASP B 1 31 ? 19.047 -17.188 -0.374 1 93.44 31 ASP B N 1
ATOM 1758 C CA . ASP B 1 31 ? 20.344 -16.531 -0.591 1 93.44 31 ASP B CA 1
ATOM 1759 C C . ASP B 1 31 ? 21.453 -17.578 -0.729 1 93.44 31 ASP B C 1
ATOM 1761 O O . ASP B 1 31 ? 22.5 -17.297 -1.306 1 93.44 31 ASP B O 1
ATOM 1765 N N . LYS B 1 32 ? 21.25 -18.734 -0.338 1 95.56 32 LYS B N 1
ATOM 1766 C CA . LYS B 1 32 ? 22.266 -19.781 -0.36 1 95.56 32 LYS B CA 1
ATOM 1767 C C . LYS B 1 32 ? 22.125 -20.656 -1.603 1 95.56 32 LYS B C 1
ATOM 1769 O O . LYS B 1 32 ? 22.984 -21.5 -1.871 1 95.56 32 LYS B O 1
ATOM 1774 N N . ILE B 1 33 ? 21.094 -20.516 -2.271 1 96.5 33 ILE B N 1
ATOM 1775 C CA . ILE B 1 33 ? 20.875 -21.297 -3.484 1 96.5 33 ILE B CA 1
ATOM 1776 C C . ILE B 1 33 ? 21.734 -20.734 -4.617 1 96.5 33 ILE B C 1
ATOM 1778 O O . ILE B 1 33 ? 21.734 -19.531 -4.871 1 96.5 33 ILE B O 1
ATOM 1782 N N . THR B 1 34 ? 22.438 -21.562 -5.293 1 96.88 34 THR B N 1
ATOM 1783 C CA . THR B 1 34 ? 23.281 -21.156 -6.414 1 96.88 34 THR B CA 1
ATOM 1784 C C . THR B 1 34 ? 22.688 -21.656 -7.734 1 96.88 34 THR B C 1
ATOM 1786 O O . THR B 1 34 ? 21.781 -22.484 -7.742 1 96.88 34 THR B O 1
ATOM 1789 N N . ILE B 1 35 ? 23.266 -21.109 -8.773 1 97.38 35 ILE B N 1
ATOM 1790 C CA . ILE B 1 35 ? 22.844 -21.547 -10.094 1 97.38 35 ILE B CA 1
ATOM 1791 C C . ILE B 1 35 ? 23.219 -23.016 -10.281 1 97.38 35 ILE B C 1
ATOM 1793 O O . ILE B 1 35 ? 22.469 -23.781 -10.922 1 97.38 35 ILE B O 1
ATOM 1797 N N . GLN B 1 36 ? 24.297 -23.359 -9.711 1 97.25 36 GLN B N 1
ATOM 1798 C CA . GLN B 1 36 ? 24.703 -24.766 -9.781 1 97.25 36 GLN B CA 1
ATOM 1799 C C . GLN B 1 36 ? 23.688 -25.672 -9.109 1 97.25 36 GLN B C 1
ATOM 1801 O O . GLN B 1 36 ? 23.328 -26.719 -9.656 1 97.25 36 GLN B O 1
ATOM 1806 N N . ASN B 1 37 ? 23.219 -25.312 -7.973 1 97.81 37 ASN B N 1
ATOM 1807 C CA . ASN B 1 37 ? 22.156 -26.062 -7.309 1 97.81 37 ASN B CA 1
ATOM 1808 C C . ASN B 1 37 ? 20.938 -26.25 -8.211 1 97.81 37 ASN B C 1
ATOM 1810 O O . ASN B 1 37 ? 20.406 -27.344 -8.328 1 97.81 37 ASN B O 1
ATOM 1814 N N . LEU B 1 38 ? 20.547 -25.172 -8.828 1 97.56 38 LEU B N 1
ATOM 1815 C CA . LEU B 1 38 ? 19.344 -25.156 -9.656 1 97.56 38 LEU B CA 1
ATOM 1816 C C . LEU B 1 38 ? 19.516 -26.062 -10.875 1 97.56 38 LEU B C 1
ATOM 1818 O O . LEU B 1 38 ? 18.625 -26.859 -11.18 1 97.56 38 LEU B O 1
ATOM 1822 N N . THR B 1 39 ? 20.641 -25.875 -11.539 1 97.12 39 THR B N 1
ATOM 1823 C CA . THR B 1 39 ? 20.875 -26.641 -12.766 1 97.12 39 THR B CA 1
ATOM 1824 C C . THR B 1 39 ? 21.016 -28.125 -12.461 1 97.12 39 THR B C 1
ATOM 1826 O O . THR B 1 39 ? 20.547 -28.969 -13.234 1 97.12 39 THR B O 1
ATOM 1829 N N . GLU B 1 40 ? 21.672 -28.484 -11.367 1 97.56 40 GLU B N 1
ATOM 1830 C CA . GLU B 1 40 ? 21.797 -29.875 -10.961 1 97.56 40 GLU B CA 1
ATOM 1831 C C . GLU B 1 40 ? 20.422 -30.484 -10.641 1 97.56 40 GLU B C 1
ATOM 1833 O O . GLU B 1 40 ? 20.109 -31.578 -11.086 1 97.56 40 GLU B O 1
ATOM 1838 N N . ARG B 1 41 ? 19.625 -29.75 -9.969 1 97.06 41 ARG B N 1
ATOM 1839 C CA . ARG B 1 41 ? 18.312 -30.234 -9.586 1 97.06 41 ARG B CA 1
ATOM 1840 C C . ARG B 1 41 ? 17.406 -30.391 -10.805 1 97.06 41 ARG B C 1
ATOM 1842 O O . ARG B 1 41 ? 16.656 -31.375 -10.906 1 97.06 41 ARG B O 1
ATOM 1849 N N . ALA B 1 42 ? 17.516 -29.469 -11.688 1 96.69 42 ALA B N 1
ATOM 1850 C CA . ALA B 1 42 ? 16.672 -29.469 -12.883 1 96.69 42 ALA B CA 1
ATOM 1851 C C . ALA B 1 42 ? 17.25 -30.375 -13.969 1 96.69 42 ALA B C 1
ATOM 1853 O O . ALA B 1 42 ? 16.609 -30.609 -14.992 1 96.69 42 ALA B O 1
ATOM 1854 N N . GLN B 1 43 ? 18.469 -30.766 -13.719 1 96.31 43 GLN B N 1
ATOM 1855 C CA . GLN B 1 43 ? 19.156 -31.625 -14.68 1 96.31 43 GLN B CA 1
ATOM 1856 C C . GLN B 1 43 ? 19.312 -30.938 -16.031 1 96.31 43 GLN B C 1
ATOM 1858 O O . GLN B 1 43 ? 18.969 -31.5 -17.062 1 96.31 43 GLN B O 1
ATOM 1863 N N . ILE B 1 44 ? 19.766 -29.781 -15.922 1 96.56 44 ILE B N 1
ATOM 1864 C CA . ILE B 1 44 ? 20.094 -29 -17.109 1 96.56 44 ILE B CA 1
ATOM 1865 C C . ILE B 1 44 ? 21.484 -28.359 -16.938 1 96.56 44 ILE B C 1
ATOM 1867 O O . ILE B 1 44 ? 22.047 -28.359 -15.836 1 96.56 44 ILE B O 1
ATOM 1871 N N . ASN B 1 45 ? 22.047 -27.922 -18.016 1 95 45 ASN B N 1
ATOM 1872 C CA . ASN B 1 45 ? 23.312 -27.219 -17.906 1 95 45 ASN B CA 1
ATOM 1873 C C . ASN B 1 45 ? 23.109 -25.719 -17.688 1 95 45 ASN B C 1
ATOM 1875 O O . ASN B 1 45 ? 21.984 -25.219 -17.781 1 95 45 ASN B O 1
ATOM 1879 N N . ARG B 1 46 ? 24.188 -25.031 -17.375 1 96 46 ARG B N 1
ATOM 1880 C CA . ARG B 1 46 ? 24.125 -23.609 -17.062 1 96 46 ARG B CA 1
ATOM 1881 C C . ARG B 1 46 ? 23.688 -22.797 -18.281 1 96 46 ARG B C 1
ATOM 1883 O O . ARG B 1 46 ? 22.953 -21.812 -18.141 1 96 46 ARG B O 1
ATOM 1890 N N . ALA B 1 47 ? 24.094 -23.219 -19.406 1 96.06 47 ALA B N 1
ATOM 1891 C CA . ALA B 1 47 ? 23.734 -22.516 -20.641 1 96.06 47 ALA B CA 1
ATOM 1892 C C . ALA B 1 47 ? 22.219 -22.516 -20.844 1 96.06 47 ALA B C 1
ATOM 1894 O O . ALA B 1 47 ? 21.641 -21.5 -21.25 1 96.06 47 ALA B O 1
ATOM 1895 N N . THR B 1 48 ? 21.672 -23.609 -20.578 1 95.69 48 THR B N 1
ATOM 1896 C CA . THR B 1 48 ? 20.219 -23.734 -20.688 1 95.69 48 THR B CA 1
ATOM 1897 C C . THR B 1 48 ? 19.516 -22.828 -19.688 1 95.69 48 THR B C 1
ATOM 1899 O O . THR B 1 48 ? 18.516 -22.172 -20.031 1 95.69 48 THR B O 1
ATOM 1902 N N . PHE B 1 49 ? 20.016 -22.766 -18.422 1 97.19 49 PHE B N 1
ATOM 1903 C CA . PHE B 1 49 ? 19.438 -21.875 -17.438 1 97.19 49 PHE B CA 1
ATOM 1904 C C . PHE B 1 49 ? 19.453 -20.438 -17.938 1 97.19 49 PHE B C 1
ATOM 1906 O O . PHE B 1 49 ? 18.438 -19.75 -17.906 1 97.19 49 PHE B O 1
ATOM 1913 N N . TYR B 1 50 ? 20.547 -20.031 -18.516 1 96.31 50 TYR B N 1
ATOM 1914 C CA . TYR B 1 50 ? 20.766 -18.641 -18.875 1 96.31 50 TYR B CA 1
ATOM 1915 C C . TYR B 1 50 ? 20.016 -18.297 -20.172 1 96.31 50 TYR B C 1
ATOM 1917 O O . TYR B 1 50 ? 19.859 -17.125 -20.5 1 96.31 50 TYR B O 1
ATOM 1925 N N . ALA B 1 51 ? 19.609 -19.312 -20.891 1 96 51 ALA B N 1
ATOM 1926 C CA . ALA B 1 51 ? 18.75 -19.094 -22.047 1 96 51 ALA B CA 1
ATOM 1927 C C . ALA B 1 51 ? 17.359 -18.656 -21.609 1 96 51 ALA B C 1
ATOM 1929 O O . ALA B 1 51 ? 16.625 -18.016 -22.375 1 96 51 ALA B O 1
ATOM 1930 N N . HIS B 1 52 ? 17.047 -18.906 -20.344 1 95.56 52 HIS B N 1
ATOM 1931 C CA . HIS B 1 52 ? 15.695 -18.656 -19.859 1 95.56 52 HIS B CA 1
ATOM 1932 C C . HIS B 1 52 ? 15.688 -17.531 -18.828 1 95.56 52 HIS B C 1
ATOM 1934 O O . HIS B 1 52 ? 14.734 -16.734 -18.766 1 95.56 52 HIS B O 1
ATOM 1940 N N . PHE B 1 53 ? 16.719 -17.516 -17.984 1 96.88 53 PHE B N 1
ATOM 1941 C CA . PHE B 1 53 ? 16.75 -16.547 -16.891 1 96.88 53 PHE B CA 1
ATOM 1942 C C . PHE B 1 53 ? 18.141 -15.922 -16.75 1 96.88 53 PHE B C 1
ATOM 1944 O O . PHE B 1 53 ? 19.156 -16.594 -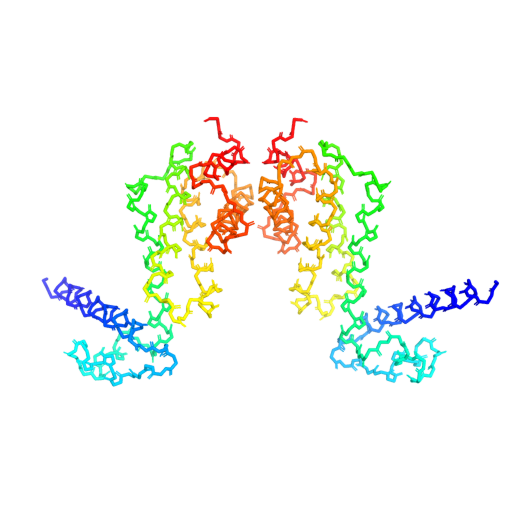16.953 1 96.88 53 PHE B O 1
ATOM 1951 N N . GLN B 1 54 ? 18.109 -14.648 -16.266 1 97 54 GLN B N 1
ATOM 1952 C CA . GLN B 1 54 ? 19.375 -13.945 -16.078 1 97 54 GLN B CA 1
ATOM 1953 C C . GLN B 1 54 ? 20.016 -14.32 -14.742 1 97 54 GLN B C 1
ATOM 1955 O O . GLN B 1 54 ? 21.234 -14.336 -14.617 1 97 54 GLN B O 1
ATOM 1960 N N . ASP B 1 55 ? 19.219 -14.562 -13.766 1 96.56 55 ASP B N 1
ATOM 1961 C CA . ASP B 1 55 ? 19.672 -14.914 -12.43 1 96.56 55 ASP B CA 1
ATOM 1962 C C . ASP B 1 55 ? 18.547 -15.5 -11.594 1 96.56 55 ASP B C 1
ATOM 1964 O O . ASP B 1 55 ? 17.422 -15.672 -12.086 1 96.56 55 ASP B O 1
ATOM 1968 N N . LYS B 1 56 ? 18.891 -15.891 -10.445 1 95.75 56 LYS B N 1
ATOM 1969 C CA . LYS B 1 56 ? 17.891 -16.547 -9.602 1 95.75 56 LYS B CA 1
ATOM 1970 C C . LYS B 1 56 ? 16.828 -15.555 -9.133 1 95.75 56 LYS B C 1
ATOM 1972 O O . LYS B 1 56 ? 15.711 -15.953 -8.789 1 95.75 56 LYS B O 1
ATOM 1977 N N . TYR B 1 57 ? 17.094 -14.297 -9.125 1 95.5 57 TYR B N 1
ATOM 1978 C CA . TYR B 1 57 ? 16.125 -13.297 -8.711 1 95.5 57 TYR B CA 1
ATOM 1979 C C . TYR B 1 57 ? 15.039 -13.117 -9.766 1 95.5 57 TYR B C 1
ATOM 1981 O O . TYR B 1 57 ? 13.852 -12.992 -9.438 1 95.5 57 TYR B O 1
ATOM 1989 N N . GLU B 1 58 ? 15.5 -13.055 -10.945 1 96.56 58 GLU B N 1
ATOM 1990 C CA . GLU B 1 58 ? 14.516 -13.031 -12.031 1 96.56 58 GLU B CA 1
ATOM 1991 C C . GLU B 1 58 ? 13.641 -14.281 -12 1 96.56 58 GLU B C 1
ATOM 1993 O O . GLU B 1 58 ? 12.43 -14.203 -12.234 1 96.56 58 GLU B O 1
ATOM 1998 N N . LEU B 1 59 ? 14.305 -15.398 -11.789 1 96.62 59 LEU B N 1
ATOM 1999 C CA . LEU B 1 59 ? 13.57 -16.656 -11.695 1 96.62 59 LEU B CA 1
ATOM 2000 C C . LEU B 1 59 ? 12.5 -16.578 -10.609 1 96.62 59 LEU B C 1
ATOM 2002 O O . LEU B 1 59 ? 11.336 -16.906 -10.859 1 96.62 59 LEU B O 1
ATOM 2006 N N . LEU B 1 60 ? 12.859 -16.156 -9.43 1 95 60 LEU B N 1
ATOM 2007 C CA . LEU B 1 60 ? 11.922 -16.031 -8.32 1 95 60 LEU B CA 1
ATOM 2008 C C . LEU B 1 60 ? 10.781 -15.078 -8.672 1 95 60 LEU B C 1
ATOM 2010 O O . LEU B 1 60 ? 9.617 -15.383 -8.414 1 95 60 LEU B O 1
ATOM 2014 N N . ASP B 1 61 ? 11.156 -14.008 -9.234 1 95.62 61 ASP B N 1
ATOM 2015 C CA . ASP B 1 61 ? 10.18 -13.008 -9.648 1 95.62 61 ASP B CA 1
ATOM 2016 C C . ASP B 1 61 ? 9.133 -13.617 -10.57 1 95.62 61 ASP B C 1
ATOM 2018 O O . ASP B 1 61 ? 7.93 -13.398 -10.383 1 95.62 61 ASP B O 1
ATOM 2022 N N . GLU B 1 62 ? 9.539 -14.344 -11.484 1 95.12 62 GLU B N 1
ATOM 2023 C CA . GLU B 1 62 ? 8.648 -14.938 -12.477 1 95.12 62 GLU B CA 1
ATOM 2024 C C . GLU B 1 62 ? 7.746 -16 -11.852 1 95.12 62 GLU B C 1
ATOM 2026 O O . GLU B 1 62 ? 6.574 -16.109 -12.211 1 95.12 62 GLU B O 1
ATOM 2031 N N . ILE B 1 63 ? 8.297 -16.75 -10.992 1 93.94 63 ILE B N 1
ATOM 2032 C CA . ILE B 1 63 ? 7.527 -17.797 -10.328 1 93.94 63 ILE B CA 1
ATOM 2033 C C . ILE B 1 63 ? 6.395 -17.172 -9.516 1 93.94 63 ILE B C 1
ATOM 2035 O O . ILE B 1 63 ? 5.254 -17.641 -9.57 1 93.94 63 ILE B O 1
ATOM 2039 N N . ILE B 1 64 ? 6.754 -16.188 -8.805 1 94 64 ILE B N 1
ATOM 2040 C CA . ILE B 1 64 ? 5.793 -15.539 -7.922 1 94 64 ILE B CA 1
ATOM 2041 C C . ILE B 1 64 ? 4.695 -14.883 -8.758 1 94 64 ILE B C 1
ATOM 2043 O O . ILE B 1 64 ? 3.508 -15.016 -8.445 1 94 64 ILE B O 1
ATOM 2047 N N . LYS B 1 65 ? 5.105 -14.234 -9.789 1 95.81 65 LYS B N 1
ATOM 2048 C CA . LYS B 1 65 ? 4.152 -13.602 -10.695 1 95.81 65 LYS B CA 1
ATOM 2049 C C . LYS B 1 65 ? 3.215 -14.633 -11.32 1 95.81 65 LYS B C 1
ATOM 2051 O O . LYS B 1 65 ? 1.995 -14.453 -11.312 1 95.81 65 LYS B O 1
ATOM 2056 N N . LYS B 1 66 ? 3.76 -15.656 -11.852 1 94.19 66 LYS B N 1
ATOM 2057 C CA . LYS B 1 66 ? 2.986 -16.688 -12.531 1 94.19 66 LYS B CA 1
ATOM 2058 C C . LYS B 1 66 ? 1.998 -17.359 -11.578 1 94.19 66 LYS B C 1
ATOM 2060 O O . LYS B 1 66 ? 0.873 -17.672 -11.969 1 94.19 66 LYS B O 1
ATOM 2065 N N . SER B 1 67 ? 2.426 -17.578 -10.383 1 94.75 67 SER B N 1
ATOM 2066 C CA . SER B 1 67 ? 1.575 -18.203 -9.375 1 94.75 67 SER B CA 1
ATOM 2067 C C . SER B 1 67 ? 0.314 -17.391 -9.125 1 94.75 67 SER B C 1
ATOM 2069 O O . SER B 1 67 ? -0.786 -17.938 -9.047 1 94.75 67 SER B O 1
ATOM 2071 N N . ALA B 1 68 ? 0.43 -16.109 -9.023 1 97.69 68 ALA B N 1
ATOM 2072 C CA . ALA B 1 68 ? -0.714 -15.227 -8.797 1 97.69 68 ALA B CA 1
ATOM 2073 C C . ALA B 1 68 ? -1.705 -15.305 -9.961 1 97.69 68 ALA B C 1
ATOM 2075 O O . ALA B 1 68 ? -2.906 -15.477 -9.742 1 97.69 68 ALA B O 1
ATOM 2076 N N . GLU B 1 69 ? -1.169 -15.195 -11.133 1 97 69 GLU B N 1
ATOM 2077 C CA . GLU B 1 69 ? -2.006 -15.203 -12.328 1 97 69 GLU B CA 1
ATOM 2078 C C . GLU B 1 69 ? -2.74 -16.531 -12.477 1 97 69 GLU B C 1
ATOM 2080 O O . GLU B 1 69 ? -3.926 -16.562 -12.82 1 97 69 GLU B O 1
ATOM 2085 N N . GLU B 1 70 ? -2.059 -17.578 -12.234 1 96.31 70 GLU B N 1
ATOM 2086 C CA . GLU B 1 70 ? -2.645 -18.906 -12.367 1 96.31 70 GLU B CA 1
ATOM 2087 C C . GLU B 1 70 ? -3.764 -19.125 -11.352 1 96.31 70 GLU B C 1
ATOM 2089 O O . GLU B 1 70 ? -4.82 -19.656 -11.688 1 96.31 70 GLU B O 1
ATOM 2094 N N . LEU B 1 71 ? -3.545 -18.734 -10.125 1 97.88 71 LEU B N 1
ATOM 2095 C CA . LEU B 1 71 ? -4.547 -18.938 -9.086 1 97.88 71 LEU B CA 1
ATOM 2096 C C . LEU B 1 71 ? -5.777 -18.078 -9.344 1 97.88 71 LEU B C 1
ATOM 2098 O O . LEU B 1 71 ? -6.906 -18.5 -9.094 1 97.88 71 LEU B O 1
ATOM 2102 N N . ILE B 1 72 ? -5.574 -16.859 -9.836 1 98.31 72 ILE B N 1
ATOM 2103 C CA . ILE B 1 72 ? -6.707 -16.016 -10.188 1 98.31 72 ILE B CA 1
ATOM 2104 C C . ILE B 1 72 ? -7.52 -16.672 -11.297 1 98.31 72 ILE B C 1
ATOM 2106 O O . ILE B 1 72 ? -8.742 -16.766 -11.219 1 98.31 72 ILE B O 1
ATOM 2110 N N . GLN B 1 73 ? -6.797 -17.172 -12.281 1 97.38 73 GLN B N 1
ATOM 2111 C CA . GLN B 1 73 ? -7.473 -17.859 -13.375 1 97.38 73 GLN B CA 1
ATOM 2112 C C . GLN B 1 73 ? -8.234 -19.094 -12.875 1 97.38 73 GLN B C 1
ATOM 2114 O O . GLN B 1 73 ? -9.367 -19.344 -13.297 1 97.38 73 GLN B O 1
ATOM 2119 N N . GLN B 1 74 ? -7.648 -19.844 -12.047 1 97.81 74 GLN B N 1
ATOM 2120 C CA . GLN B 1 74 ? -8.258 -21.062 -11.523 1 97.81 74 GLN B CA 1
ATOM 2121 C C . GLN B 1 74 ? -9.531 -20.75 -10.734 1 97.81 74 GLN B C 1
ATOM 2123 O O . GLN B 1 74 ? -10.555 -21.391 -10.93 1 97.81 74 GLN B O 1
ATOM 2128 N N . HIS B 1 75 ? -9.523 -19.781 -9.883 1 98.12 75 HIS B N 1
ATOM 2129 C CA . HIS B 1 75 ? -10.656 -19.453 -9.016 1 98.12 75 HIS B CA 1
ATOM 2130 C C . HIS B 1 75 ? -11.781 -18.797 -9.797 1 98.12 75 HIS B C 1
ATOM 2132 O O . HIS B 1 75 ? -12.961 -19 -9.5 1 98.12 75 HIS B O 1
ATOM 2138 N N . THR B 1 76 ? -11.438 -18.031 -10.797 1 97.25 76 THR B N 1
ATOM 2139 C CA . THR B 1 76 ? -12.453 -17.266 -11.516 1 97.25 76 THR B CA 1
ATOM 2140 C C . THR B 1 76 ? -12.852 -17.969 -12.805 1 97.25 76 THR B C 1
ATOM 2142 O O . THR B 1 76 ? -13.734 -17.5 -13.531 1 97.25 76 THR B O 1
ATOM 2145 N N . ASN B 1 77 ? -12.156 -19.078 -13.188 1 95.44 77 ASN B N 1
ATOM 2146 C CA . ASN B 1 77 ? -12.352 -19.828 -14.43 1 95.44 77 ASN B CA 1
ATOM 2147 C C . ASN B 1 77 ? -12.109 -18.953 -15.656 1 95.44 77 ASN B C 1
ATOM 2149 O O . ASN B 1 77 ? -12.781 -19.109 -16.672 1 95.44 77 ASN B O 1
ATOM 2153 N N . GLY B 1 78 ? -11.352 -17.922 -15.406 1 91.62 78 GLY B N 1
ATOM 2154 C CA . GLY B 1 78 ? -11.008 -17.031 -16.5 1 91.62 78 GLY B CA 1
ATOM 2155 C C . GLY B 1 78 ? -12.125 -16.062 -16.859 1 91.62 78 GLY B C 1
ATOM 2156 O O . GLY B 1 78 ? -12.008 -15.305 -17.828 1 91.62 78 GLY B O 1
ATOM 2157 N N . VAL B 1 79 ? -13.258 -16.078 -16.109 1 94.19 79 VAL B N 1
ATOM 2158 C CA . VAL B 1 79 ? -14.391 -15.188 -16.344 1 94.19 79 VAL B CA 1
ATOM 2159 C C . VAL B 1 79 ? -14.102 -13.82 -15.734 1 94.19 79 VAL B C 1
ATOM 2161 O O . VAL B 1 79 ? -13.789 -13.719 -14.547 1 94.19 79 VAL B O 1
ATOM 2164 N N . CYS B 1 80 ? -14.219 -12.781 -16.562 1 94.69 80 CYS B N 1
ATOM 2165 C CA . CYS B 1 80 ? -13.922 -11.422 -16.125 1 94.69 80 CYS B CA 1
ATOM 2166 C C . CYS B 1 80 ? -15.195 -10.594 -16 1 94.69 80 CYS B C 1
ATOM 2168 O O . CYS B 1 80 ? -15.523 -9.828 -16.906 1 94.69 80 CYS B O 1
ATOM 2170 N N . THR B 1 81 ? -15.93 -10.828 -14.969 1 95.75 81 THR B N 1
ATOM 2171 C CA . THR B 1 81 ? -17.141 -10.062 -14.664 1 95.75 81 THR B CA 1
ATOM 2172 C C . THR B 1 81 ? -17.062 -9.469 -13.266 1 95.75 81 THR B C 1
ATOM 2174 O O . THR B 1 81 ? -16.516 -10.086 -12.352 1 95.75 81 THR B O 1
ATOM 2177 N N . PHE B 1 82 ? -17.578 -8.32 -13.188 1 96.56 82 PHE B N 1
ATOM 2178 C CA . PHE B 1 82 ? -17.594 -7.633 -11.898 1 96.56 82 PHE B CA 1
ATOM 2179 C C . PHE B 1 82 ? -18.859 -7.949 -11.125 1 96.56 82 PHE B C 1
ATOM 2181 O O . PHE B 1 82 ? -19.781 -7.133 -11.078 1 96.56 82 PHE B O 1
ATOM 2188 N N . THR B 1 83 ? -18.938 -9.086 -10.586 1 96.62 83 THR B N 1
ATOM 2189 C CA . THR B 1 83 ? -20.047 -9.562 -9.789 1 96.62 83 THR B CA 1
ATOM 2190 C C . THR B 1 83 ? -19.578 -9.977 -8.398 1 96.62 83 THR B C 1
ATOM 2192 O O . THR B 1 83 ? -18.391 -10.227 -8.188 1 96.62 83 THR B O 1
ATOM 2195 N N . LYS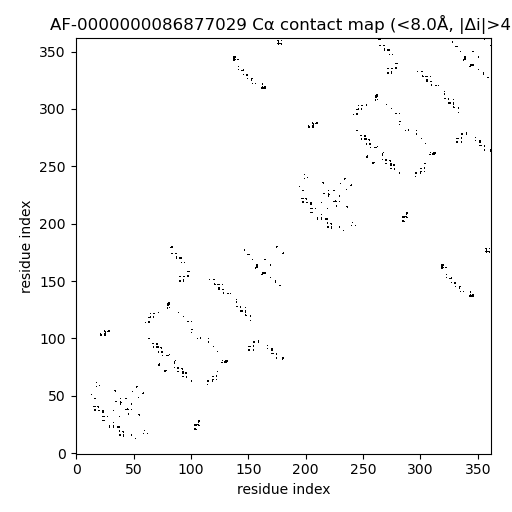 B 1 84 ? -20.516 -10.023 -7.504 1 97.19 84 LYS B N 1
ATOM 2196 C CA . LYS B 1 84 ? -20.203 -10.43 -6.133 1 97.19 84 LYS B CA 1
ATOM 2197 C C . LYS B 1 84 ? -19.5 -11.781 -6.102 1 97.19 84 LYS B C 1
ATOM 2199 O O . LYS B 1 84 ? -18.453 -11.922 -5.477 1 97.19 84 LYS B O 1
ATOM 2204 N N . ASP B 1 85 ? -20.047 -12.75 -6.773 1 96.62 85 ASP B N 1
ATOM 2205 C CA . ASP B 1 85 ? -19.5 -14.109 -6.766 1 96.62 85 ASP B CA 1
ATOM 2206 C C . ASP B 1 85 ? -18.078 -14.125 -7.324 1 96.62 85 ASP B C 1
ATOM 2208 O O . ASP B 1 85 ? -17.188 -14.734 -6.73 1 96.62 85 ASP B O 1
ATOM 2212 N N . ASN B 1 86 ? -17.859 -13.492 -8.391 1 97.44 86 ASN B N 1
ATOM 2213 C CA . ASN B 1 86 ? -16.531 -13.477 -9.016 1 97.44 86 ASN B CA 1
ATOM 2214 C C . ASN B 1 86 ? -15.516 -12.75 -8.148 1 97.44 86 ASN B C 1
ATOM 2216 O O . ASN B 1 86 ? -14.359 -13.164 -8.062 1 97.44 86 ASN B O 1
ATOM 2220 N N . MET B 1 87 ? -15.914 -11.68 -7.535 1 98.06 87 MET B N 1
ATOM 2221 C CA . MET B 1 87 ? -15.008 -10.938 -6.668 1 98.06 87 MET B CA 1
ATOM 2222 C C . MET B 1 87 ? -14.672 -11.734 -5.414 1 98.06 87 MET B C 1
ATOM 2224 O O . MET B 1 87 ? -13.555 -11.672 -4.906 1 98.06 87 MET B O 1
ATOM 2228 N N . MET B 1 88 ? -15.633 -12.477 -4.914 1 97.94 88 MET B N 1
ATOM 2229 C CA . MET B 1 88 ? -15.336 -13.398 -3.82 1 97.94 88 MET B CA 1
ATOM 2230 C C . MET B 1 88 ? -14.242 -14.383 -4.215 1 97.94 88 MET B C 1
ATOM 2232 O O . MET B 1 88 ? -13.297 -14.609 -3.449 1 97.94 88 MET B O 1
ATOM 2236 N N . GLN B 1 89 ? -14.367 -14.938 -5.379 1 98.25 89 GLN B N 1
ATOM 2237 C CA . GLN B 1 89 ? -13.375 -15.883 -5.867 1 98.25 89 GLN B CA 1
ATOM 2238 C C . GLN B 1 89 ? -12.008 -15.227 -6.02 1 98.25 89 GLN B C 1
ATOM 2240 O O . GLN B 1 89 ? -10.977 -15.852 -5.777 1 98.25 89 GLN B O 1
ATOM 2245 N N . LEU B 1 90 ? -12.055 -13.992 -6.441 1 98.44 90 LEU B N 1
ATOM 2246 C CA . LEU B 1 90 ? -10.812 -13.234 -6.562 1 98.44 90 LEU B CA 1
ATOM 2247 C C . LEU B 1 90 ? -10.117 -13.117 -5.211 1 98.44 90 LEU B C 1
ATOM 2249 O O . LEU B 1 90 ? -8.898 -13.312 -5.113 1 98.44 90 LEU B O 1
ATOM 2253 N N . VAL B 1 91 ? -10.836 -12.805 -4.148 1 98.62 91 VAL B N 1
ATOM 2254 C CA . VAL B 1 91 ? -10.297 -12.695 -2.799 1 98.62 91 VAL B CA 1
ATOM 2255 C C . VAL B 1 91 ? -9.758 -14.055 -2.348 1 98.62 91 VAL B C 1
ATOM 2257 O O . VAL B 1 91 ? -8.664 -14.133 -1.784 1 98.62 91 VAL B O 1
ATOM 2260 N N . PHE B 1 92 ? -10.508 -15.094 -2.658 1 98.75 92 PHE B N 1
ATOM 2261 C CA . PHE B 1 92 ? -10.062 -16.438 -2.279 1 98.75 92 PHE B CA 1
ATOM 2262 C C . PHE B 1 92 ? -8.781 -16.797 -3.014 1 98.75 92 PHE B C 1
ATOM 2264 O O . PHE B 1 92 ? -7.914 -17.484 -2.455 1 98.75 92 PHE B O 1
ATOM 2271 N N . ALA B 1 93 ? -8.695 -16.438 -4.258 1 98.69 93 ALA B N 1
ATOM 2272 C CA . ALA B 1 93 ? -7.465 -16.656 -5.008 1 98.69 93 ALA B CA 1
ATOM 2273 C C . ALA B 1 93 ? -6.277 -15.992 -4.32 1 98.69 93 ALA B C 1
ATOM 2275 O O . ALA B 1 93 ? -5.195 -16.578 -4.234 1 98.69 93 ALA B O 1
ATOM 2276 N N . ALA B 1 94 ? -6.48 -14.781 -3.875 1 98.69 94 ALA B N 1
ATOM 2277 C CA . ALA B 1 94 ? -5.426 -14.031 -3.193 1 98.69 94 ALA B CA 1
ATOM 2278 C C . ALA B 1 94 ? -5.004 -14.734 -1.906 1 98.69 94 ALA B C 1
ATOM 2280 O O . ALA B 1 94 ? -3.814 -14.805 -1.59 1 98.69 94 ALA B O 1
ATOM 2281 N N . PHE B 1 95 ? -5.945 -15.25 -1.185 1 98.44 95 PHE B N 1
ATOM 2282 C CA . PHE B 1 95 ? -5.629 -16 0.022 1 98.44 95 PHE B CA 1
ATOM 2283 C C . PHE B 1 95 ? -4.789 -17.234 -0.31 1 98.44 95 PHE B C 1
ATOM 2285 O O . PHE B 1 95 ? -3.766 -17.484 0.332 1 98.44 95 PHE B O 1
ATOM 2292 N N . GLU B 1 96 ? -5.227 -17.938 -1.244 1 98.06 96 GLU B N 1
ATOM 2293 C CA . GLU B 1 96 ? -4.516 -19.156 -1.606 1 98.06 96 GLU B CA 1
ATOM 2294 C C . GLU B 1 96 ? -3.104 -18.844 -2.098 1 98.06 96 GLU B C 1
ATOM 2296 O O . GLU B 1 96 ? -2.156 -19.578 -1.787 1 98.06 96 GLU B O 1
ATOM 2301 N N . TYR B 1 97 ? -3.016 -17.812 -2.879 1 97.25 97 TYR B N 1
ATOM 2302 C CA . TYR B 1 97 ? -1.714 -17.359 -3.357 1 97.25 97 TYR B CA 1
ATOM 2303 C C . TYR B 1 97 ? -0.758 -17.125 -2.193 1 97.25 97 TYR B C 1
ATOM 2305 O O . TYR B 1 97 ? 0.354 -17.656 -2.176 1 97.25 97 TYR B O 1
ATOM 2313 N N . HIS B 1 98 ? -1.185 -16.344 -1.244 1 95.56 98 HIS B N 1
ATOM 2314 C CA . HIS B 1 98 ? -0.362 -16.047 -0.08 1 95.56 98 HIS B CA 1
ATOM 2315 C C . HIS B 1 98 ? -0.012 -17.312 0.694 1 95.56 98 HIS B C 1
ATOM 2317 O O . HIS B 1 98 ? 1.131 -17.484 1.121 1 95.56 98 HIS B O 1
ATOM 2323 N N . GLN B 1 99 ? -0.951 -18.141 0.827 1 93.25 99 GLN B N 1
ATOM 2324 C CA . GLN B 1 99 ? -0.75 -19.375 1.574 1 93.25 99 GLN B CA 1
ATOM 2325 C C . GLN B 1 99 ? 0.245 -20.297 0.867 1 93.25 99 GLN B C 1
ATOM 2327 O O . GLN B 1 99 ? 1.112 -20.891 1.508 1 93.25 99 GLN B O 1
ATOM 2332 N N . GLN B 1 100 ? 0.105 -20.422 -0.393 1 92.12 100 GLN B N 1
ATOM 2333 C CA . GLN B 1 100 ? 1.003 -21.281 -1.159 1 92.12 100 GLN B CA 1
ATOM 2334 C C . GLN B 1 100 ? 2.441 -20.766 -1.087 1 92.12 100 GLN B C 1
ATOM 2336 O O . GLN B 1 100 ? 3.373 -21.562 -0.911 1 92.12 100 GLN B O 1
ATOM 2341 N N . VAL B 1 101 ? 2.594 -19.531 -1.248 1 90.5 101 VAL B N 1
ATOM 2342 C CA . VAL B 1 101 ? 3.938 -18.953 -1.199 1 90.5 101 VAL B CA 1
ATOM 2343 C C . VAL B 1 101 ? 4.516 -19.125 0.205 1 90.5 101 VAL B C 1
ATOM 2345 O O . VAL B 1 101 ? 5.684 -19.484 0.365 1 90.5 101 VAL B O 1
ATOM 2348 N N . LYS B 1 102 ? 3.688 -18.844 1.184 1 90 102 LYS B N 1
ATOM 2349 C CA . LYS B 1 102 ? 4.137 -19.031 2.561 1 90 102 LYS B CA 1
ATOM 2350 C C . LYS B 1 102 ? 4.609 -20.453 2.799 1 90 102 LYS B C 1
ATOM 2352 O O . LYS B 1 102 ? 5.641 -20.688 3.436 1 90 102 LYS B O 1
ATOM 2357 N N . LYS B 1 103 ? 3.9 -21.422 2.295 1 89 103 LYS B N 1
ATOM 2358 C CA . LYS B 1 103 ? 4.234 -22.828 2.457 1 89 103 LYS B CA 1
ATOM 2359 C C . LYS B 1 103 ? 5.512 -23.188 1.697 1 89 103 LYS B C 1
ATOM 2361 O O . LYS B 1 103 ? 6.414 -23.812 2.248 1 89 103 LYS B O 1
ATOM 2366 N N . LYS B 1 104 ? 5.574 -22.75 0.461 1 86.5 104 LYS B N 1
ATOM 2367 C CA . LYS B 1 104 ? 6.672 -23.125 -0.426 1 86.5 104 LYS B CA 1
ATOM 2368 C C . LYS B 1 104 ? 7.945 -22.359 -0.083 1 86.5 104 LYS B C 1
ATOM 2370 O O . LYS B 1 104 ? 9.055 -22.828 -0.362 1 86.5 104 LYS B O 1
ATOM 2375 N N . CYS B 1 105 ? 7.781 -21.172 0.452 1 87.69 105 CYS B N 1
ATOM 2376 C CA . CYS B 1 105 ? 8.93 -20.312 0.75 1 87.69 105 CYS B CA 1
ATOM 2377 C C . CYS B 1 105 ? 9.016 -20.016 2.242 1 87.69 105 CYS B C 1
ATOM 2379 O O . CYS B 1 105 ? 9.336 -18.891 2.637 1 87.69 105 CYS B O 1
ATOM 2381 N N . ARG B 1 106 ? 8.734 -20.938 3.045 1 85.69 106 ARG B N 1
ATOM 2382 C CA . ARG B 1 106 ? 8.609 -20.75 4.488 1 85.69 106 ARG B CA 1
ATOM 2383 C C . ARG B 1 106 ? 9.859 -20.094 5.066 1 85.69 106 ARG B C 1
ATOM 2385 O O . ARG B 1 106 ? 9.766 -19.172 5.879 1 85.69 106 ARG B O 1
ATOM 2392 N N . ARG B 1 107 ? 11.047 -20.516 4.617 1 86.69 107 ARG B N 1
ATOM 2393 C CA . ARG B 1 107 ? 12.312 -20.031 5.16 1 86.69 107 ARG B CA 1
ATOM 2394 C C . ARG B 1 107 ? 12.594 -18.609 4.727 1 86.69 107 ARG B C 1
ATOM 2396 O O . ARG B 1 107 ? 13.375 -17.891 5.371 1 86.69 107 ARG B O 1
ATOM 2403 N N . ASN B 1 108 ? 11.883 -18.25 3.662 1 86.56 108 ASN B N 1
ATOM 2404 C CA . ASN B 1 108 ? 12.18 -16.969 3.055 1 86.56 108 ASN B CA 1
ATOM 2405 C C . ASN B 1 108 ? 10.945 -16.062 3.016 1 86.56 108 ASN B C 1
ATOM 2407 O O . ASN B 1 108 ? 11 -14.961 2.48 1 86.56 108 ASN B O 1
ATOM 2411 N N . TYR B 1 109 ? 9.977 -16.469 3.658 1 87.31 109 TYR B N 1
ATOM 2412 C CA . TYR B 1 109 ? 8.672 -15.844 3.5 1 87.31 109 TYR B CA 1
ATOM 2413 C C . TYR B 1 109 ? 8.734 -14.367 3.869 1 87.31 109 TYR B C 1
ATOM 2415 O O . TYR B 1 109 ? 8.336 -13.5 3.082 1 87.31 109 TYR B O 1
ATOM 2423 N N . ASN B 1 110 ? 9.328 -14.008 4.984 1 86.88 110 ASN B N 1
ATOM 2424 C CA . ASN B 1 110 ? 9.359 -12.633 5.473 1 86.88 110 ASN B CA 1
ATOM 2425 C C . ASN B 1 110 ? 10.133 -11.719 4.527 1 86.88 110 ASN B C 1
ATOM 2427 O O . ASN B 1 110 ? 9.812 -10.539 4.391 1 86.88 110 ASN B O 1
ATOM 2431 N N . ARG B 1 111 ? 11.016 -12.289 3.869 1 87.94 111 ARG B N 1
ATOM 2432 C CA . ARG B 1 111 ? 11.852 -11.508 2.967 1 87.94 111 ARG B CA 1
ATOM 2433 C C . ARG B 1 111 ? 11.156 -11.281 1.63 1 87.94 111 ARG B C 1
ATOM 2435 O O . ARG B 1 111 ? 11.445 -10.305 0.931 1 87.94 111 ARG B O 1
ATOM 2442 N N . ILE B 1 112 ? 10.273 -12.148 1.286 1 91.12 112 ILE B N 1
ATOM 2443 C CA . ILE B 1 112 ? 9.727 -12.086 -0.062 1 91.12 112 ILE B CA 1
ATOM 2444 C C . ILE B 1 112 ? 8.336 -11.438 -0.021 1 91.12 112 ILE B C 1
ATOM 2446 O O . ILE B 1 112 ? 7.703 -11.258 -1.061 1 91.12 112 ILE B O 1
ATOM 2450 N N . ILE B 1 113 ? 7.895 -11.062 1.136 1 92.56 113 ILE B N 1
ATOM 2451 C CA . ILE B 1 113 ? 6.559 -10.508 1.341 1 92.56 113 ILE B CA 1
ATOM 2452 C C . ILE B 1 113 ? 6.348 -9.312 0.418 1 92.56 113 ILE B C 1
ATOM 2454 O O . ILE B 1 113 ? 5.316 -9.211 -0.256 1 92.56 113 ILE B O 1
ATOM 2458 N N . PRO B 1 114 ? 7.34 -8.438 0.349 1 93.88 114 PRO B N 1
ATOM 2459 C CA . PRO B 1 114 ? 7.137 -7.305 -0.552 1 93.88 114 PRO B CA 1
ATOM 2460 C C . PRO B 1 114 ? 6.961 -7.73 -2.008 1 93.88 114 PRO B C 1
ATOM 2462 O O . PRO B 1 114 ? 6.16 -7.137 -2.736 1 93.88 114 PRO B O 1
ATOM 2465 N N . LEU B 1 115 ? 7.703 -8.664 -2.375 1 94.62 115 LEU B N 1
ATOM 2466 C CA . LEU B 1 115 ? 7.598 -9.172 -3.738 1 94.62 115 LEU B CA 1
ATOM 2467 C C . LEU B 1 115 ? 6.246 -9.844 -3.963 1 94.62 115 LEU B C 1
ATOM 2469 O O . LEU B 1 115 ? 5.602 -9.625 -4.992 1 94.62 115 LEU B O 1
ATOM 2473 N N . LEU B 1 116 ? 5.844 -10.625 -2.984 1 95.5 116 LEU B N 1
ATOM 2474 C CA . LEU B 1 116 ? 4.555 -11.305 -3.031 1 95.5 116 LEU B CA 1
ATOM 2475 C C . LEU B 1 116 ? 3.418 -10.297 -3.193 1 95.5 116 LEU B C 1
ATOM 2477 O O . LEU B 1 116 ? 2.551 -10.469 -4.051 1 95.5 116 LEU B O 1
ATOM 2481 N N . SER B 1 117 ? 3.467 -9.273 -2.453 1 96.94 117 SER B N 1
ATOM 2482 C CA . SER B 1 117 ? 2.43 -8.242 -2.48 1 96.94 117 SER B CA 1
ATOM 2483 C C . SER B 1 117 ? 2.408 -7.516 -3.82 1 96.94 117 SER B C 1
ATOM 2485 O O . SER B 1 117 ? 1.343 -7.32 -4.41 1 96.94 117 SER B O 1
ATOM 2487 N N . SER B 1 118 ? 3.549 -7.164 -4.242 1 97.5 118 SER B N 1
ATOM 2488 C CA . SER B 1 118 ? 3.629 -6.434 -5.504 1 97.5 118 SER B CA 1
ATOM 2489 C C . SER B 1 118 ? 3.082 -7.262 -6.66 1 97.5 118 SER B C 1
ATOM 2491 O O . SER B 1 118 ? 2.311 -6.762 -7.48 1 97.5 118 SER B O 1
ATOM 2493 N N . LYS B 1 119 ? 3.451 -8.453 -6.75 1 97.62 119 LYS B N 1
ATOM 2494 C CA . LYS B 1 119 ? 3 -9.305 -7.848 1 97.62 119 LYS B CA 1
ATOM 2495 C C . LYS B 1 119 ? 1.505 -9.594 -7.742 1 97.62 119 LYS B C 1
ATOM 2497 O O . LYS B 1 119 ? 0.804 -9.633 -8.758 1 97.62 119 LYS B O 1
ATOM 2502 N N . LEU B 1 120 ? 1.089 -9.82 -6.508 1 98.31 120 LEU B N 1
ATOM 2503 C CA . LEU B 1 120 ? -0.34 -10.039 -6.316 1 98.31 120 LEU B CA 1
ATOM 2504 C C . LEU B 1 120 ? -1.143 -8.82 -6.746 1 98.31 120 LEU B C 1
ATOM 2506 O O . LEU B 1 120 ? -2.111 -8.945 -7.5 1 98.31 120 LEU B O 1
ATOM 2510 N N . VAL B 1 121 ? -0.78 -7.711 -6.32 1 98.5 121 VAL B N 1
ATOM 2511 C CA . VAL B 1 121 ? -1.484 -6.473 -6.645 1 98.5 121 VAL B CA 1
ATOM 2512 C C . VAL B 1 121 ? -1.515 -6.277 -8.156 1 98.5 121 VAL B C 1
ATOM 2514 O O . VAL B 1 121 ? -2.557 -5.938 -8.727 1 98.5 121 VAL B O 1
ATOM 2517 N N . ASN B 1 122 ? -0.42 -6.5 -8.789 1 98.38 122 ASN B N 1
ATOM 2518 C CA . ASN B 1 122 ? -0.364 -6.34 -10.234 1 98.38 122 ASN B CA 1
ATOM 2519 C C . ASN B 1 122 ? -1.3 -7.316 -10.945 1 98.38 122 ASN B C 1
ATOM 2521 O O . ASN B 1 122 ? -1.981 -6.945 -11.898 1 98.38 122 ASN B O 1
ATOM 2525 N N . ALA B 1 123 ? -1.266 -8.523 -10.492 1 98.19 123 ALA B N 1
ATOM 2526 C CA . ALA B 1 123 ? -2.152 -9.516 -11.086 1 98.19 123 ALA B CA 1
ATOM 2527 C C . ALA B 1 123 ? -3.617 -9.148 -10.859 1 98.19 123 ALA B C 1
ATOM 2529 O O . ALA B 1 123 ? -4.445 -9.297 -11.766 1 98.19 123 ALA B O 1
ATOM 2530 N N . LEU B 1 124 ? -3.92 -8.703 -9.656 1 98.69 124 LEU B N 1
ATOM 2531 C CA . LEU B 1 124 ? -5.277 -8.273 -9.336 1 98.69 124 LEU B CA 1
ATOM 2532 C C . LEU B 1 124 ? -5.695 -7.09 -10.203 1 98.69 124 LEU B C 1
ATOM 2534 O O . LEU B 1 124 ? -6.812 -7.059 -10.719 1 98.69 124 LEU B O 1
ATOM 2538 N N . LYS B 1 125 ? -4.812 -6.16 -10.336 1 98.5 125 LYS B N 1
ATOM 2539 C CA . LYS B 1 125 ? -5.098 -4.992 -11.164 1 98.5 125 LYS B CA 1
ATOM 2540 C C . LYS B 1 125 ? -5.418 -5.406 -12.602 1 98.5 125 LYS B C 1
ATOM 2542 O O . LYS B 1 125 ? -6.367 -4.898 -13.203 1 98.5 125 LYS B O 1
ATOM 2547 N N . HIS B 1 126 ? -4.598 -6.238 -13.117 1 97.81 126 HIS B N 1
ATOM 2548 C CA . HIS B 1 126 ? -4.816 -6.711 -14.484 1 97.81 126 HIS B CA 1
ATOM 2549 C C . HIS B 1 126 ? -6.191 -7.348 -14.633 1 97.81 126 HIS B C 1
ATOM 2551 O O . HIS B 1 126 ? -6.934 -7.02 -15.562 1 97.81 126 HIS B O 1
ATOM 2557 N N . TYR B 1 127 ? -6.504 -8.219 -13.742 1 98.19 127 TYR B N 1
ATOM 2558 C CA . TYR B 1 127 ? -7.777 -8.93 -13.789 1 98.19 127 TYR B CA 1
ATOM 2559 C C . TYR B 1 127 ? -8.945 -7.961 -13.625 1 98.19 127 TYR B C 1
ATOM 2561 O O . TYR B 1 127 ? -9.914 -8.008 -14.383 1 98.19 127 TYR B O 1
ATOM 2569 N N . LEU B 1 128 ? -8.898 -7.082 -12.633 1 98.25 128 LEU B N 1
ATOM 2570 C CA . LEU B 1 128 ? -9.961 -6.129 -12.336 1 98.25 128 LEU B CA 1
ATOM 2571 C C . LEU B 1 128 ? -10.164 -5.164 -13.5 1 98.25 128 LEU B C 1
ATOM 2573 O O . LEU B 1 128 ? -11.297 -4.77 -13.789 1 98.25 128 LEU B O 1
ATOM 2577 N N . ASN B 1 129 ? -9.078 -4.812 -14.109 1 97.69 129 ASN B N 1
ATOM 2578 C CA . ASN B 1 129 ? -9.188 -3.955 -15.281 1 97.69 129 ASN B CA 1
ATOM 2579 C C . ASN B 1 129 ? -10.047 -4.598 -16.359 1 97.69 129 ASN B C 1
ATOM 2581 O O . ASN B 1 129 ? -10.836 -3.918 -17.016 1 97.69 129 ASN B O 1
ATOM 2585 N N . LEU B 1 130 ? -9.875 -5.863 -16.5 1 96.56 130 LEU B N 1
ATOM 2586 C CA . LEU B 1 130 ? -10.656 -6.602 -17.5 1 96.56 130 LEU B CA 1
ATOM 2587 C C . LEU B 1 130 ? -12.117 -6.688 -17.078 1 96.56 130 LEU B C 1
ATOM 2589 O O . LEU B 1 130 ? -13.016 -6.648 -17.922 1 96.56 130 LEU B O 1
ATOM 2593 N N . CYS B 1 131 ? -12.383 -6.777 -15.812 1 96.81 131 CYS B N 1
ATOM 2594 C CA . CYS B 1 131 ? -13.734 -6.961 -15.297 1 96.81 131 CYS B CA 1
ATOM 2595 C C . CYS B 1 131 ? -14.523 -5.656 -15.367 1 96.81 131 CYS B C 1
ATOM 2597 O O . CYS B 1 131 ? -15.758 -5.668 -15.312 1 96.81 131 CYS B O 1
ATOM 2599 N N . MET B 1 132 ? -13.797 -4.508 -15.438 1 96.38 132 MET B N 1
ATOM 2600 C CA . MET B 1 132 ? -14.461 -3.223 -15.234 1 96.38 132 MET B CA 1
ATOM 2601 C C . MET B 1 132 ? -14.32 -2.338 -16.469 1 96.38 132 MET B C 1
ATOM 2603 O O . MET B 1 132 ? -14.195 -1.117 -16.344 1 96.38 132 MET B O 1
ATOM 2607 N N . GLN B 1 133 ? -14.336 -2.887 -17.594 1 93.69 133 GLN B N 1
ATOM 2608 C CA . GLN B 1 133 ? -14.109 -2.176 -18.844 1 93.69 133 GLN B CA 1
ATOM 2609 C C . GLN B 1 133 ? -15.25 -1.208 -19.141 1 93.69 133 GLN B C 1
ATOM 2611 O O . GLN B 1 133 ? -15.078 -0.25 -19.906 1 93.69 133 GLN B O 1
ATOM 2616 N N . GLU B 1 134 ? -16.406 -1.396 -18.578 1 93.44 134 GLU B N 1
ATOM 2617 C CA . GLU B 1 134 ? -17.578 -0.566 -18.875 1 93.44 134 GLU B CA 1
ATOM 2618 C C . GLU B 1 134 ? -17.531 0.742 -18.094 1 93.44 134 GLU B C 1
ATOM 2620 O O . GLU B 1 134 ? -18.328 1.649 -18.344 1 93.44 134 GLU B O 1
ATOM 2625 N N . ILE B 1 135 ? -16.641 0.818 -17.156 1 93.12 135 ILE B N 1
ATOM 2626 C CA . ILE B 1 135 ? -16.5 2.004 -16.328 1 93.12 135 ILE B CA 1
ATOM 2627 C C . ILE B 1 135 ? -15.562 3.002 -17 1 93.12 135 ILE B C 1
ATOM 2629 O O . ILE B 1 135 ? -14.641 2.609 -17.719 1 93.12 135 ILE B O 1
ATOM 2633 N N . SER B 1 136 ? -15.82 4.27 -16.734 1 93.81 136 SER B N 1
ATOM 2634 C CA . SER B 1 136 ? -14.977 5.297 -17.328 1 93.81 136 SER B CA 1
ATOM 2635 C C . SER B 1 136 ? -13.516 5.117 -16.938 1 93.81 136 SER B C 1
ATOM 2637 O O . SER B 1 136 ? -13.219 4.582 -15.875 1 93.81 136 SER B O 1
ATOM 2639 N N . SER B 1 137 ? -12.617 5.59 -17.75 1 95.31 137 SER B N 1
ATOM 2640 C CA . SER B 1 137 ? -11.188 5.336 -17.625 1 95.31 137 SER B CA 1
ATOM 2641 C C . SER B 1 137 ? -10.664 5.805 -16.266 1 95.31 137 SER B C 1
ATOM 2643 O O . SER B 1 137 ? -9.977 5.059 -15.562 1 95.31 137 SER B O 1
ATOM 2645 N N . ASP B 1 138 ? -11.023 7.027 -15.836 1 95.94 138 ASP B N 1
ATOM 2646 C CA . ASP B 1 138 ? -10.516 7.578 -14.586 1 95.94 138 ASP B CA 1
ATOM 2647 C C . ASP B 1 138 ? -11.094 6.828 -13.383 1 95.94 138 ASP B C 1
ATOM 2649 O O . ASP B 1 138 ? -10.375 6.516 -12.438 1 95.94 138 ASP B O 1
ATOM 2653 N N . GLU B 1 139 ? -12.367 6.578 -13.43 1 96.44 139 GLU B N 1
ATOM 2654 C CA . GLU B 1 139 ? -12.992 5.816 -12.352 1 96.44 139 GLU B CA 1
ATOM 2655 C C . GLU B 1 139 ? -12.445 4.395 -12.297 1 96.44 139 GLU B C 1
ATOM 2657 O O . GLU B 1 139 ? -12.195 3.863 -11.211 1 96.44 139 GLU B O 1
ATOM 2662 N N . ARG B 1 140 ? -12.281 3.83 -13.484 1 97.44 140 ARG B N 1
ATOM 2663 C CA . ARG B 1 140 ? -11.734 2.48 -13.555 1 97.44 140 ARG B CA 1
ATOM 2664 C C . ARG B 1 140 ? -10.336 2.424 -12.945 1 97.44 140 ARG B C 1
ATOM 2666 O O . ARG B 1 140 ? -10.031 1.52 -12.164 1 97.44 140 ARG B O 1
ATOM 2673 N N . THR B 1 141 ? -9.539 3.389 -13.297 1 97.69 141 THR B N 1
ATOM 2674 C CA . THR B 1 141 ? -8.188 3.455 -12.75 1 97.69 141 THR B CA 1
ATOM 2675 C C . THR B 1 141 ? -8.219 3.562 -11.234 1 97.69 141 THR B C 1
ATOM 2677 O O . THR B 1 141 ? -7.477 2.863 -10.539 1 97.69 141 THR B O 1
ATOM 2680 N N . LEU B 1 142 ? -9.109 4.363 -10.711 1 98 142 LEU B N 1
ATOM 2681 C CA . LEU B 1 142 ? -9.258 4.555 -9.273 1 98 142 LEU B CA 1
ATOM 2682 C C . LEU B 1 142 ? -9.688 3.26 -8.594 1 98 142 LEU B C 1
ATOM 2684 O O . LEU B 1 142 ? -9.023 2.791 -7.664 1 98 142 LEU B O 1
ATOM 2688 N N . TYR B 1 143 ? -10.75 2.643 -9.102 1 97.62 143 TYR B N 1
ATOM 2689 C CA . TYR B 1 143 ? -11.328 1.449 -8.492 1 97.62 143 TYR B CA 1
ATOM 2690 C C . TYR B 1 143 ? -10.352 0.278 -8.562 1 97.62 143 TYR B C 1
ATOM 2692 O O . TYR B 1 143 ? -10.188 -0.457 -7.582 1 97.62 143 TYR B O 1
ATOM 2700 N N . VAL B 1 144 ? -9.75 0.126 -9.695 1 98.25 144 VAL B N 1
ATOM 2701 C CA . VAL B 1 144 ? -8.828 -0.987 -9.898 1 98.25 144 VAL B CA 1
ATOM 2702 C C . VAL B 1 144 ? -7.684 -0.897 -8.891 1 98.25 144 VAL B C 1
ATOM 2704 O O . VAL B 1 144 ? -7.34 -1.888 -8.242 1 98.25 144 VAL B O 1
ATOM 2707 N N . GLN B 1 145 ? -7.148 0.264 -8.758 1 97.88 145 GLN B N 1
ATOM 2708 C CA . GLN B 1 145 ? -6.043 0.466 -7.828 1 97.88 145 GLN B CA 1
ATOM 2709 C C . GLN B 1 145 ? -6.477 0.207 -6.391 1 97.88 145 GLN B C 1
ATOM 2711 O O . GLN B 1 145 ? -5.805 -0.516 -5.652 1 97.88 145 GLN B O 1
ATOM 2716 N N . ILE B 1 146 ? -7.562 0.763 -6.027 1 98.12 146 ILE B N 1
ATOM 2717 C CA . ILE B 1 146 ? -8.039 0.682 -4.648 1 98.12 146 ILE B CA 1
ATOM 2718 C C . ILE B 1 146 ? -8.438 -0.756 -4.324 1 98.12 146 ILE B C 1
ATOM 2720 O O . ILE B 1 146 ? -8.023 -1.303 -3.299 1 98.12 146 ILE B O 1
ATOM 2724 N N . TYR B 1 147 ? -9.164 -1.405 -5.199 1 98.44 147 TYR B N 1
ATOM 2725 C CA . TYR B 1 147 ? -9.656 -2.752 -4.938 1 98.44 147 TYR B CA 1
ATOM 2726 C C . TYR B 1 147 ? -8.508 -3.752 -4.879 1 98.44 147 TYR B C 1
ATOM 2728 O O . TYR B 1 147 ? -8.5 -4.652 -4.039 1 98.44 147 TYR B O 1
ATOM 2736 N N . ALA B 1 148 ? -7.586 -3.619 -5.805 1 98.62 148 ALA B N 1
ATOM 2737 C CA . ALA B 1 148 ? -6.43 -4.508 -5.773 1 98.62 148 ALA B CA 1
ATOM 2738 C C . ALA B 1 148 ? -5.676 -4.383 -4.453 1 98.62 148 ALA B C 1
ATOM 2740 O O . ALA B 1 148 ? -5.328 -5.391 -3.832 1 98.62 148 ALA B O 1
ATOM 2741 N N . ASN B 1 149 ? -5.457 -3.176 -4.023 1 98 149 ASN B N 1
ATOM 2742 C CA . ASN B 1 149 ? -4.727 -2.939 -2.781 1 98 149 ASN B CA 1
ATOM 2743 C C . ASN B 1 149 ? -5.539 -3.371 -1.564 1 98 149 ASN B C 1
ATOM 2745 O O . ASN B 1 149 ? -4.98 -3.852 -0.578 1 98 149 ASN B O 1
ATOM 2749 N N . MET B 1 150 ? -6.797 -3.127 -1.651 1 98 150 MET B N 1
ATOM 2750 C CA . MET B 1 150 ? -7.691 -3.539 -0.573 1 98 150 MET B CA 1
ATOM 2751 C C . MET B 1 150 ? -7.613 -5.047 -0.349 1 98 150 MET B C 1
ATOM 2753 O O . MET B 1 150 ? -7.488 -5.504 0.789 1 98 150 MET B O 1
ATOM 2757 N N . ILE B 1 151 ? -7.672 -5.789 -1.377 1 98.69 151 ILE B N 1
ATOM 2758 C CA . ILE B 1 151 ? -7.594 -7.242 -1.295 1 98.69 151 ILE B CA 1
ATOM 2759 C C . ILE B 1 151 ? -6.23 -7.652 -0.74 1 98.69 151 ILE B C 1
ATOM 2761 O O . ILE B 1 151 ? -6.148 -8.469 0.179 1 98.69 151 ILE B O 1
ATOM 2765 N N . ASN B 1 152 ? -5.227 -7.102 -1.276 1 98.38 152 ASN B N 1
ATOM 2766 C CA . ASN B 1 152 ? -3.885 -7.414 -0.793 1 98.38 152 ASN B CA 1
ATOM 2767 C C . ASN B 1 152 ? -3.74 -7.109 0.695 1 98.38 152 ASN B C 1
ATOM 2769 O O . ASN B 1 152 ? -3.135 -7.887 1.437 1 98.38 152 ASN B O 1
ATOM 2773 N N . GLU B 1 153 ? -4.289 -6 1.104 1 96.88 153 GLU B N 1
ATOM 2774 C CA . GLU B 1 153 ? -4.211 -5.617 2.51 1 96.88 153 GLU B CA 1
ATOM 2775 C C . GLU B 1 153 ? -4.93 -6.629 3.398 1 96.88 153 GLU B C 1
ATOM 2777 O O . GLU B 1 153 ? -4.406 -7.023 4.441 1 96.88 153 GLU B O 1
ATOM 2782 N N . ALA B 1 154 ? -6.047 -6.98 3.01 1 98 154 ALA B N 1
ATOM 2783 C CA . ALA B 1 154 ? -6.848 -7.918 3.797 1 98 154 ALA B CA 1
ATOM 2784 C C . ALA B 1 154 ? -6.133 -9.258 3.951 1 98 154 ALA B C 1
ATOM 2786 O O . ALA B 1 154 ? -6.051 -9.797 5.055 1 98 154 ALA B O 1
ATOM 2787 N N . VAL B 1 155 ? -5.621 -9.742 2.865 1 97.62 155 VAL B N 1
ATOM 2788 C CA . VAL B 1 155 ? -4.965 -11.047 2.881 1 97.62 155 VAL B CA 1
ATOM 2789 C C . VAL B 1 155 ? -3.686 -10.969 3.709 1 97.62 155 VAL B C 1
ATOM 2791 O O . VAL B 1 155 ? -3.373 -11.891 4.465 1 97.62 155 VAL B O 1
ATOM 2794 N N . THR B 1 156 ? -2.994 -9.93 3.59 1 95.38 156 THR B N 1
ATOM 2795 C CA . THR B 1 156 ? -1.759 -9.75 4.344 1 95.38 156 THR B CA 1
ATOM 2796 C C . THR B 1 156 ? -2.045 -9.68 5.844 1 95.38 156 THR B C 1
ATOM 2798 O O . THR B 1 156 ? -1.354 -10.32 6.641 1 95.38 156 THR B O 1
ATOM 2801 N N . LEU B 1 157 ? -3.027 -8.961 6.211 1 96.19 157 LEU B N 1
ATOM 2802 C CA . LEU B 1 157 ? -3.406 -8.867 7.617 1 96.19 157 LEU B CA 1
ATOM 2803 C C . LEU B 1 157 ? -3.744 -10.242 8.18 1 96.19 157 LEU B C 1
ATOM 2805 O O . LEU B 1 157 ? -3.334 -10.578 9.289 1 96.19 157 LEU B O 1
ATOM 2809 N N . HIS B 1 158 ? -4.52 -10.945 7.402 1 96.56 158 HIS B N 1
ATOM 2810 C CA . HIS B 1 158 ? -4.973 -12.258 7.832 1 96.56 158 HIS B CA 1
ATOM 2811 C C . HIS B 1 158 ? -3.801 -13.227 7.957 1 96.56 158 HIS B C 1
ATOM 2813 O O . HIS B 1 158 ? -3.674 -13.93 8.969 1 96.56 158 HIS B O 1
ATOM 2819 N N . THR B 1 159 ? -2.936 -13.305 6.992 1 92.56 159 THR B N 1
ATOM 2820 C CA . THR B 1 159 ? -1.818 -14.242 6.973 1 92.56 159 THR B CA 1
ATOM 2821 C C . THR B 1 159 ? -0.808 -13.906 8.062 1 92.56 159 THR B C 1
ATOM 2823 O O . THR B 1 159 ? -0.164 -14.797 8.617 1 92.56 159 THR B O 1
ATOM 2826 N N . ALA B 1 160 ? -0.713 -12.656 8.367 1 90.88 160 ALA B N 1
ATOM 2827 C CA . ALA B 1 160 ? 0.175 -12.211 9.438 1 90.88 160 ALA B CA 1
ATOM 2828 C C . ALA B 1 160 ? -0.468 -12.414 10.812 1 90.88 160 ALA B C 1
ATOM 2830 O O . ALA B 1 160 ? 0.129 -12.094 11.836 1 90.88 160 ALA B O 1
ATOM 2831 N N . GLU B 1 161 ? -1.67 -12.875 10.844 1 93.25 161 GLU B N 1
ATOM 2832 C CA . GLU B 1 161 ? -2.416 -13.172 12.062 1 93.25 161 GLU B CA 1
ATOM 2833 C C . GLU B 1 161 ? -2.682 -11.906 12.875 1 93.25 161 GLU B C 1
ATOM 2835 O O . GLU B 1 161 ? -2.684 -11.938 14.109 1 93.25 161 GLU B O 1
ATOM 2840 N N . GLN B 1 162 ? -2.846 -10.875 12.141 1 94.94 162 GLN B N 1
ATOM 2841 C CA . GLN B 1 162 ? -3.182 -9.617 12.789 1 94.94 162 GLN B CA 1
ATOM 2842 C C . GLN B 1 162 ? -4.691 -9.477 12.977 1 94.94 162 GLN B C 1
ATOM 2844 O O . GLN B 1 162 ? -5.152 -8.617 13.727 1 94.94 162 GLN B O 1
ATOM 2849 N N . ILE B 1 163 ? -5.395 -10.242 12.25 1 96.38 163 ILE B N 1
ATOM 2850 C CA . ILE B 1 163 ? -6.836 -10.352 12.43 1 96.38 163 ILE B CA 1
ATOM 2851 C C . ILE B 1 163 ? -7.246 -11.82 12.477 1 96.38 163 ILE B C 1
ATOM 2853 O O . ILE B 1 163 ? -6.617 -12.664 11.836 1 96.38 163 ILE B O 1
ATOM 2857 N N . LYS B 1 164 ? -8.32 -12.141 13.188 1 95.88 164 LYS B N 1
ATOM 2858 C CA . LYS B 1 164 ? -8.781 -13.516 13.352 1 95.88 164 LYS B CA 1
ATOM 2859 C C . LYS B 1 164 ? -10.102 -13.75 12.609 1 95.88 164 LYS B C 1
ATOM 2861 O O . LYS B 1 164 ? -10.852 -14.656 12.953 1 95.88 164 LYS B O 1
ATOM 2866 N N . LEU B 1 165 ? -10.422 -13.039 11.633 1 97.25 165 LEU B N 1
ATOM 2867 C CA . LEU B 1 165 ? -11.602 -13.25 10.805 1 97.25 165 LEU B CA 1
ATOM 2868 C C . LEU B 1 165 ? -11.391 -14.414 9.844 1 97.25 165 LEU B C 1
ATOM 2870 O O . LEU B 1 165 ? -10.258 -14.688 9.43 1 97.25 165 LEU B O 1
ATOM 2874 N N . THR B 1 166 ? -12.453 -15.062 9.5 1 97.56 166 THR B N 1
ATOM 2875 C CA . THR B 1 166 ? -12.352 -16.125 8.508 1 97.56 166 THR B CA 1
ATOM 2876 C C . THR B 1 166 ? -12.156 -15.539 7.109 1 97.56 166 THR B C 1
ATOM 2878 O O . THR B 1 166 ? -12.508 -14.383 6.859 1 97.56 166 THR B O 1
ATOM 2881 N N . GLU B 1 167 ? -11.555 -16.375 6.207 1 98 167 GLU B N 1
ATOM 2882 C CA . GLU B 1 167 ? -11.43 -15.961 4.816 1 98 167 GLU B CA 1
ATOM 2883 C C . GLU B 1 167 ? -12.781 -15.562 4.234 1 98 167 GLU B C 1
ATOM 2885 O O . GLU B 1 167 ? -12.883 -14.57 3.508 1 98 167 GLU B O 1
ATOM 2890 N N . GLN B 1 168 ? -13.781 -16.312 4.582 1 97.88 168 GLN B N 1
ATOM 2891 C CA . GLN B 1 168 ? -15.133 -16.047 4.105 1 97.88 168 GLN B CA 1
ATOM 2892 C C . GLN B 1 168 ? -15.633 -14.695 4.598 1 97.88 168 GLN B C 1
ATOM 2894 O O . GLN B 1 168 ? -16.172 -13.898 3.82 1 97.88 168 GLN B O 1
ATOM 2899 N N . SER B 1 169 ? -15.477 -14.414 5.855 1 97.56 169 SER B N 1
ATOM 2900 C CA . SER B 1 169 ? -15.891 -13.148 6.438 1 97.56 169 SER B CA 1
ATOM 2901 C C . SER B 1 169 ? -15.148 -11.977 5.797 1 97.56 169 SER B C 1
ATOM 2903 O O . SER B 1 169 ? -15.766 -10.961 5.461 1 97.56 169 SER B O 1
ATOM 2905 N N . ILE B 1 170 ? -13.883 -12.117 5.613 1 98.19 170 ILE B N 1
ATOM 2906 C CA . ILE B 1 170 ? -13.078 -11.078 4.992 1 98.19 170 ILE B CA 1
ATOM 2907 C C . ILE B 1 170 ? -13.57 -10.82 3.57 1 98.19 170 ILE B C 1
ATOM 2909 O O . ILE B 1 170 ? -13.758 -9.664 3.174 1 98.19 170 ILE B O 1
ATOM 2913 N N . ALA B 1 171 ? -13.734 -11.922 2.816 1 98.06 171 ALA B N 1
ATOM 2914 C CA . ALA B 1 171 ? -14.227 -11.789 1.446 1 98.06 171 ALA B CA 1
ATOM 2915 C C . ALA B 1 171 ? -15.555 -11.039 1.406 1 98.06 171 ALA B C 1
ATOM 2917 O O . ALA B 1 171 ? -15.773 -10.203 0.529 1 98.06 171 ALA B O 1
ATOM 2918 N N . GLU B 1 172 ? -16.406 -11.289 2.348 1 96.69 172 GLU B N 1
ATOM 2919 C CA . GLU B 1 172 ? -17.703 -10.617 2.426 1 96.69 172 GLU B CA 1
ATOM 2920 C C . GLU B 1 172 ? -17.531 -9.133 2.709 1 96.69 172 GLU B C 1
ATOM 2922 O O . GLU B 1 172 ? -18.234 -8.305 2.119 1 96.69 172 GLU B O 1
ATOM 2927 N N . HIS B 1 173 ? -16.656 -8.773 3.572 1 95.62 173 HIS B N 1
ATOM 2928 C CA . HIS B 1 173 ? -16.375 -7.371 3.855 1 95.62 173 HIS B CA 1
ATOM 2929 C C . HIS B 1 173 ? -15.836 -6.656 2.621 1 95.62 173 HIS B C 1
ATOM 2931 O O . HIS B 1 173 ? -16.234 -5.527 2.326 1 95.62 173 HIS B O 1
ATOM 2937 N N . ILE B 1 174 ? -14.945 -7.32 1.927 1 97.19 174 ILE B N 1
ATOM 2938 C CA . ILE B 1 174 ? -14.32 -6.738 0.746 1 97.19 174 ILE B CA 1
ATOM 2939 C C . ILE B 1 174 ? -15.375 -6.465 -0.321 1 97.19 174 ILE B C 1
ATOM 2941 O O . ILE B 1 174 ? -15.438 -5.367 -0.878 1 97.19 174 ILE B O 1
ATOM 2945 N N . VAL B 1 175 ? -16.219 -7.453 -0.597 1 96.88 175 VAL B N 1
ATOM 2946 C CA . VAL B 1 175 ? -17.219 -7.285 -1.652 1 96.88 175 VAL B CA 1
ATOM 2947 C C . VAL B 1 175 ? -18.234 -6.234 -1.235 1 96.88 175 VAL B C 1
ATOM 2949 O O . VAL B 1 175 ? -18.781 -5.516 -2.08 1 96.88 175 VAL B O 1
ATOM 2952 N N . GLN B 1 176 ? -18.484 -6.09 0.046 1 94 176 GLN B N 1
ATOM 2953 C CA . GLN B 1 176 ? -19.344 -5.02 0.541 1 94 176 GLN B CA 1
ATOM 2954 C C . GLN B 1 176 ? -18.719 -3.648 0.28 1 94 176 GLN B C 1
ATOM 2956 O O . GLN B 1 176 ? -19.422 -2.721 -0.142 1 94 176 GLN B O 1
ATOM 2961 N N . MET B 1 177 ? -17.438 -3.518 0.523 1 94.19 177 MET B N 1
ATOM 2962 C CA . MET B 1 177 ? -16.734 -2.258 0.28 1 94.19 177 MET B CA 1
ATOM 2963 C C . MET B 1 177 ? -16.719 -1.929 -1.209 1 94.19 177 MET B C 1
ATOM 2965 O O . MET B 1 177 ? -16.641 -0.759 -1.589 1 94.19 177 MET B O 1
ATOM 2969 N N . MET B 1 178 ? -16.797 -2.986 -2.086 1 95.31 178 MET B N 1
ATOM 2970 C CA . MET B 1 178 ? -16.828 -2.807 -3.535 1 95.31 178 MET B CA 1
ATOM 2971 C C . MET B 1 178 ? -18.234 -2.443 -4.008 1 95.31 178 MET B C 1
ATOM 2973 O O . MET B 1 178 ? -18.484 -2.332 -5.211 1 95.31 178 MET B O 1
ATOM 2977 N N . ASN B 1 179 ? -19.156 -2.27 -3.074 1 90.94 179 ASN B N 1
ATOM 2978 C CA . ASN B 1 179 ? -20.547 -1.904 -3.328 1 90.94 179 ASN B CA 1
ATOM 2979 C C . ASN B 1 179 ? -21.25 -2.959 -4.172 1 90.94 179 ASN B C 1
ATOM 2981 O O . ASN B 1 179 ? -22.031 -2.623 -5.059 1 90.94 179 ASN B O 1
ATOM 2985 N N . LEU B 1 180 ? -20.781 -4.133 -4 1 86.56 180 LEU B N 1
ATOM 2986 C CA . LEU B 1 180 ? -21.438 -5.254 -4.66 1 86.56 180 LEU B CA 1
ATOM 2987 C C . LEU B 1 180 ? -22.422 -5.934 -3.717 1 86.56 180 LEU B C 1
ATOM 2989 O O . LEU B 1 180 ? -22.141 -6.094 -2.527 1 86.56 180 LEU B O 1
ATOM 2993 N N . ASP B 1 181 ? -23.797 -5.953 -4.055 1 75.25 181 ASP B N 1
ATOM 2994 C CA . ASP B 1 181 ? -24.844 -6.59 -3.275 1 75.25 181 ASP B CA 1
ATOM 2995 C C . ASP B 1 181 ? -24.797 -8.109 -3.41 1 75.25 181 ASP B C 1
ATOM 2997 O O . ASP B 1 181 ? -24.359 -8.633 -4.445 1 75.25 181 ASP B O 1
#

Foldseek 3Di:
DVVVVVVVVLVVLLVLLLVQLLVVLVVDPNVPDALVSSCVSSVHDSVSVVVNDVGVVRSVLVSLLVLLLVLLCVQQVVDQA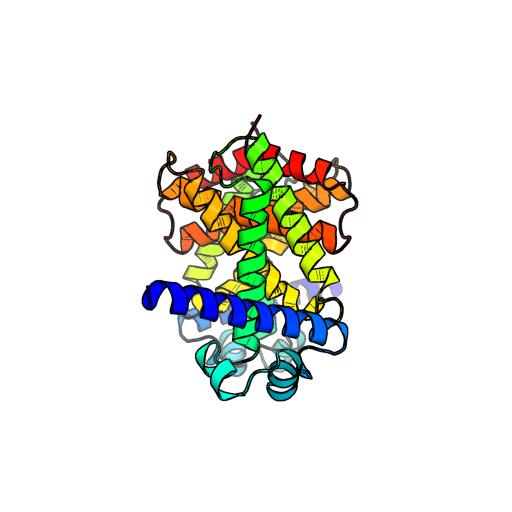DALSSLLSNLVSLLVSLVVCCVSNVVCSVVCLVSNLVSNLVSQLVSQLSRPVVDDPVVSVVLSNVLSVLSSVLSVCVVVVVDDDDSNRSSVVSCVVVVHD/DVVVVVVVVLVVLLVLLLVQLLVVLVVDPNVPDALVSSCVSSVHDSVSVVVNDVGVVRSVLVSLLVLLLVLLCVQQVVDQADALSSLLSNLVSLLVSLVVCCVSNVVCSVVCLVSNLVSNLVSQLVSQLSRPVVDDPVVSVVLSNVLSNLSSVLSVCVVVVVDDDDSNRSSVVSCVVVVHD

Nearest PDB structures (foldseek):
  6ho0-assembly1_A-2  TM=5.661E-01  e=4.813E-04  Mycobacterium tuberculosis H37Rv
  5f27-assembly1_A-2  TM=5.321E-01  e=3.291E-04  Mycobacterium tuberculosis CDC1551
  6ho6-assembly1_A  TM=5.401E-01  e=1.079E-03  Mycobacterium tuberculosis CDC1551
  2qib-assembly1_A  TM=5.937E-01  e=3.067E-03  Streptomyces coelicolor A3(2)
  3bni-assembly1_A  TM=6.520E-01  e=5.686E-03  Streptomyces coelicolor A3(2)

Organism: NCBI:txid248903

Secondary structure (DSSP, 8-state):
-HHHHHHHHHHHHHHHHHHHHHHHHHHS-GGG--HHHHHHHHT--HHHHHHH-SSHHHHHHHHHHHHHHHHHHHHHTT-----HHHHHHHHHHHHHHHHHHHHHTGGGHHHHHHHHHHHHHHHHHHHHHHHTTTS-HHHHHHHHHHHHHHHHHHHHHHHTTS----HHHHHHHHHHHTT--/-HHHHHHHHHHHHHHHHHHHHHHHHHHS-GGG--HHHHHHHHT--HHHHHHH-SSHHHHHHHHHHHHHHHHHHHHHTT-----HHHHHHHHHHHHHHHHHHHHHTGGGHHHHHHHHHHHHHHHHHHHHHHHTTTS-HHHHHHHHHHHHHHHHHHHHHHHTTS----HHHHHHHHHHHTT--

Sequence (362 aa):
MGLKVRNIRTTRTRESIFESLFELMEEKDFDKITIQNLTERAQINRATFYAHFQDKYELLDEIIKKSAEELIQQHTNGVCTFTKDNMMQLVFAAFEYHQQVKKKCRRNYNRIIPLLSSKLVNALKHYLNLCMQEISSDERTLYVQIYANMINEAVTLHTAEQIKLTEQSIAEHIVQMMNLDMGLKVRNIRTTRTRESIFESLFELMEEKDFDKITIQNLTERAQINRATFYAHFQDKYELLDEIIKKSAEELIQQHTNGVCTFTKDNMMQLVFAAFEYHQQVKKKCRRNYNRIIPLLSSKLVNALKHYLNLCMQEISSDERTLYVQIYANMINEAVTLHTAEQIKLTEQSIAEHIVQMMNLD

InterPro domains:
  IPR001647 DNA-binding HTH domain, TetR-type [PF00440] (21-63)
  IPR001647 DNA-binding HTH domain, TetR-type [PS50977] (11-71)
  IPR009057 Homedomain-like superfamily [SSF46689] (8-74)
  IPR050624 Nucleoid occlusion factor SlmA/HTH-type transcriptional regulator [PTHR43479] (9-179)

pLDDT: mean 92.8, std 10.38, range [45.34, 98.75]

Solvent-accessible surface area (backbone atoms only — not comparable to full-atom values): 18958 Å² total; per-residue (Å²): 111,66,67,60,49,51,51,51,54,51,49,52,50,50,49,39,46,50,51,28,48,46,56,46,29,69,73,40,50,64,90,74,61,46,69,64,56,40,22,62,66,44,68,48,52,68,67,60,49,56,74,75,34,90,45,72,64,56,45,51,51,50,52,54,39,51,47,36,47,49,36,40,34,63,53,36,70,70,59,60,53,80,42,47,70,44,49,37,28,46,43,52,20,52,42,50,42,54,49,50,47,41,66,45,28,54,78,42,32,85,76,42,44,67,57,52,49,52,36,41,31,51,43,40,29,55,50,42,48,59,26,39,66,88,45,55,69,47,59,34,53,50,48,27,53,41,52,21,48,39,48,50,49,53,43,49,37,42,76,67,62,74,30,84,70,50,72,69,58,50,32,52,52,52,37,43,34,69,65,40,122,112,66,67,61,50,51,52,52,54,50,49,51,5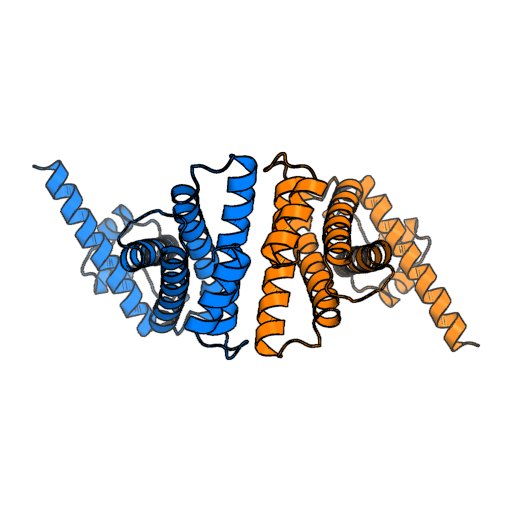0,50,49,40,45,50,51,27,48,44,55,46,29,68,72,41,50,64,90,73,60,46,69,64,56,38,22,61,65,44,69,49,53,68,68,62,50,55,74,75,34,92,44,71,64,57,46,51,51,50,50,55,37,49,48,35,47,49,37,41,35,65,54,37,71,68,59,62,53,80,40,48,70,44,49,36,27,46,44,50,20,51,42,49,42,53,50,49,47,40,66,45,27,56,78,41,32,85,76,40,44,67,56,52,50,53,35,40,32,51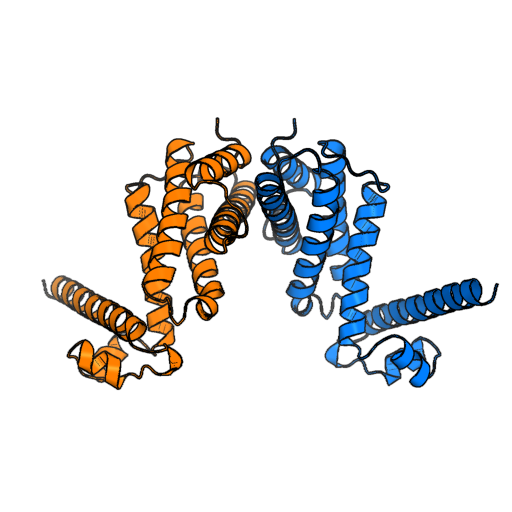,41,39,29,56,50,42,49,59,26,40,65,89,47,56,69,47,58,32,54,51,49,28,54,40,51,21,48,39,48,50,50,52,42,49,37,43,76,70,62,73,32,82,68,50,72,67,57,49,32,50,52,52,39,43,36,69,65,40,121